Protein AF-A0A7S3RYY6-F1 (afdb_monomer_lite)

Organism: NCBI:txid141414

Radius of gyration: 23.83 Å; chains: 1; bounding box: 65×58×71 Å

pLDDT: mean 81.67, std 19.19, range [40.62, 98.19]

Structure (mmCIF, N/CA/C/O backbone):
data_AF-A0A7S3RYY6-F1
#
_entry.id   AF-A0A7S3RYY6-F1
#
loop_
_atom_site.group_PDB
_atom_site.id
_atom_site.type_symbol
_atom_site.label_atom_id
_atom_site.label_alt_id
_atom_site.label_comp_id
_atom_site.label_asym_id
_atom_site.label_entity_id
_atom_site.label_seq_id
_atom_site.pdbx_PDB_ins_code
_atom_site.Cartn_x
_atom_site.Cartn_y
_atom_site.Cartn_z
_atom_site.occupancy
_atom_site.B_iso_or_equiv
_atom_site.auth_seq_id
_atom_site.auth_comp_id
_atom_site.auth_asym_id
_atom_site.auth_atom_id
_atom_site.pdbx_PDB_model_num
ATOM 1 N N . PRO A 1 1 ? -5.569 -17.334 48.563 1.00 60.31 1 PRO A N 1
ATOM 2 C CA . PRO A 1 1 ? -6.881 -17.047 47.937 1.00 60.31 1 PRO A CA 1
ATOM 3 C C . PRO A 1 1 ? -6.764 -15.867 46.959 1.00 60.31 1 PRO A C 1
ATOM 5 O O . PRO A 1 1 ? -6.874 -14.713 47.356 1.00 60.31 1 PRO A O 1
ATOM 8 N N . GLN A 1 2 ? -6.440 -16.161 45.697 1.00 49.47 2 GLN A N 1
ATOM 9 C CA . GLN A 1 2 ? -6.469 -15.160 44.630 1.00 49.47 2 GLN A CA 1
ATOM 10 C C . GLN A 1 2 ? -7.913 -14.991 44.131 1.00 49.47 2 GLN A C 1
ATOM 12 O O . GLN A 1 2 ? -8.599 -16.002 43.958 1.00 49.47 2 GLN A O 1
ATOM 17 N N . PRO A 1 3 ? -8.392 -13.754 43.912 1.00 62.94 3 PRO A N 1
ATOM 18 C CA . PRO A 1 3 ? -9.720 -13.522 43.365 1.00 62.94 3 PRO A CA 1
ATOM 19 C C . PRO A 1 3 ? -9.745 -13.956 41.896 1.00 62.94 3 PRO A C 1
ATOM 21 O O . PRO A 1 3 ? -9.060 -13.385 41.049 1.00 62.94 3 PRO A O 1
ATOM 24 N N . GLN A 1 4 ? -10.529 -14.993 41.604 1.00 61.28 4 GLN A N 1
ATOM 25 C CA . GLN A 1 4 ? -10.852 -15.394 40.240 1.00 61.28 4 GLN A CA 1
ATOM 26 C C . GLN A 1 4 ? -11.772 -14.327 39.635 1.00 61.28 4 GLN A C 1
ATOM 28 O O . GLN A 1 4 ? -12.957 -14.263 39.953 1.00 61.28 4 GLN A O 1
ATOM 33 N N . GLY A 1 5 ? -11.207 -13.454 38.801 1.00 67.06 5 GLY A N 1
ATOM 34 C CA . GLY A 1 5 ? -11.977 -12.518 37.990 1.00 67.06 5 GLY A CA 1
ATOM 35 C C . GLY A 1 5 ? -12.749 -13.283 36.920 1.00 67.06 5 GLY A C 1
ATOM 36 O O . GLY A 1 5 ? -12.156 -13.842 36.000 1.00 67.06 5 GLY A O 1
ATOM 37 N N . THR A 1 6 ? -14.071 -13.324 37.047 1.00 61.25 6 THR A N 1
ATOM 38 C CA . THR A 1 6 ? -14.982 -13.857 36.036 1.00 61.25 6 THR A CA 1
ATOM 39 C C . THR A 1 6 ? -14.969 -12.933 34.817 1.00 61.25 6 THR A C 1
ATOM 41 O O . THR A 1 6 ? -15.594 -11.874 34.801 1.00 61.25 6 THR A O 1
ATOM 44 N N . ALA A 1 7 ? -14.206 -13.313 33.790 1.00 51.97 7 ALA A N 1
ATOM 45 C CA . ALA A 1 7 ? -14.204 -12.625 32.506 1.00 51.97 7 ALA A CA 1
ATOM 46 C C . ALA A 1 7 ? -15.617 -12.662 31.900 1.00 51.97 7 ALA A C 1
ATOM 48 O O . ALA A 1 7 ? -16.202 -13.729 31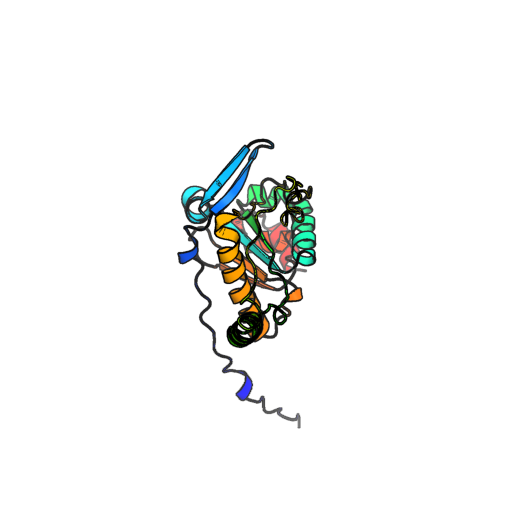.717 1.00 51.97 7 ALA A O 1
ATOM 49 N N . ASN A 1 8 ? -16.169 -11.481 31.629 1.00 61.16 8 ASN A N 1
ATOM 50 C CA . ASN A 1 8 ? -17.503 -11.285 31.080 1.00 61.16 8 ASN A CA 1
ATOM 51 C C . ASN A 1 8 ? -17.568 -11.838 29.634 1.00 61.16 8 ASN A C 1
ATOM 53 O O . ASN A 1 8 ? -16.897 -11.291 28.755 1.00 61.16 8 ASN A O 1
ATOM 57 N N . PRO A 1 9 ? -18.355 -12.894 29.347 1.00 56.38 9 PRO A N 1
ATOM 58 C CA . PRO A 1 9 ? -18.405 -13.521 28.021 1.00 56.38 9 PRO A CA 1
ATOM 59 C C . PRO A 1 9 ? -19.101 -12.657 26.952 1.00 56.38 9 PRO A C 1
ATOM 61 O O . PRO A 1 9 ? -19.077 -13.002 25.772 1.00 56.38 9 PRO A O 1
ATOM 64 N N . ALA A 1 10 ? -19.688 -11.516 27.329 1.00 48.31 10 ALA A N 1
ATOM 65 C CA . ALA A 1 10 ? -20.452 -10.650 26.429 1.00 48.31 10 ALA A CA 1
ATOM 66 C C . ALA A 1 10 ? -19.608 -9.849 25.411 1.00 48.31 10 ALA A C 1
ATOM 68 O O . ALA A 1 10 ? -20.178 -9.199 24.540 1.00 48.31 10 ALA A O 1
ATOM 69 N N . VAL A 1 11 ? -18.271 -9.898 25.474 1.00 51.28 11 VAL A N 1
ATOM 70 C CA . VAL A 1 11 ? -17.387 -9.155 24.544 1.00 51.28 11 VAL A CA 1
ATOM 71 C C . VAL A 1 11 ? -16.888 -10.024 23.372 1.00 51.28 11 VAL A C 1
ATOM 73 O O . VAL A 1 11 ? -16.301 -9.515 22.425 1.00 51.28 11 VAL A O 1
ATOM 76 N N . VAL A 1 12 ? -17.145 -11.338 23.372 1.00 49.72 12 VAL A N 1
ATOM 77 C CA . VAL A 1 12 ? -16.504 -12.272 22.415 1.00 49.72 12 VAL A CA 1
ATOM 78 C C . VAL A 1 12 ? -17.331 -12.517 21.139 1.00 49.72 12 VAL A C 1
ATOM 80 O O . VAL A 1 12 ? -16.851 -13.142 20.200 1.00 49.72 12 VAL A O 1
ATOM 83 N N . ALA A 1 13 ? -18.549 -11.979 21.044 1.00 47.19 13 ALA A N 1
ATOM 84 C CA . ALA A 1 13 ? -19.417 -12.132 19.869 1.00 47.19 13 ALA A CA 1
ATOM 85 C C . ALA A 1 13 ? -19.545 -10.842 19.036 1.00 47.19 13 ALA A C 1
ATOM 87 O O . ALA A 1 13 ? -20.581 -10.604 18.416 1.00 47.19 13 ALA A O 1
ATOM 88 N N . ALA A 1 14 ? -18.508 -9.996 19.012 1.00 51.91 14 ALA A N 1
ATOM 89 C CA . ALA A 1 14 ? -18.418 -8.939 18.011 1.00 51.91 14 ALA A CA 1
ATOM 90 C C . ALA A 1 14 ? -18.350 -9.609 16.632 1.00 51.91 14 ALA A C 1
ATOM 92 O O . ALA A 1 14 ? -17.350 -10.233 16.273 1.00 51.91 14 ALA A O 1
ATOM 93 N N . SER A 1 15 ? -19.479 -9.556 15.923 1.00 49.41 15 SER A N 1
ATOM 94 C CA . SER A 1 15 ? -19.686 -10.108 14.589 1.00 49.41 15 SER A CA 1
ATOM 95 C C . SER A 1 15 ? -18.448 -9.904 13.731 1.00 49.41 15 SER A C 1
ATOM 97 O O . SER A 1 15 ? -18.042 -8.775 13.461 1.00 49.41 15 SER A O 1
ATOM 99 N N . ARG A 1 16 ? -17.848 -11.017 13.307 1.00 52.94 16 ARG A N 1
ATOM 100 C CA . ARG A 1 16 ? -16.761 -11.065 12.334 1.00 52.94 16 ARG A CA 1
ATOM 101 C C . ARG A 1 16 ? -17.344 -10.614 10.996 1.00 52.94 16 ARG A C 1
ATOM 103 O O . ARG A 1 16 ? -17.724 -11.448 10.181 1.00 52.94 16 ARG A O 1
ATOM 110 N N . ALA A 1 17 ? -17.527 -9.303 10.836 1.00 57.09 17 ALA A N 1
ATOM 111 C CA . ALA A 1 17 ? -18.015 -8.708 9.607 1.00 57.09 17 ALA A CA 1
ATOM 112 C C . ALA A 1 17 ? -17.123 -9.235 8.484 1.00 57.09 17 ALA A C 1
ATOM 114 O O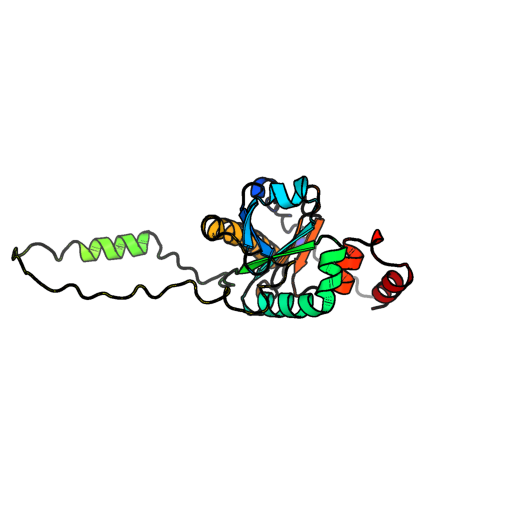 . ALA A 1 17 ? -15.900 -9.079 8.523 1.00 57.09 17 ALA A O 1
ATOM 115 N N . VAL A 1 18 ? -17.728 -9.970 7.553 1.00 72.19 18 VAL A N 1
ATOM 116 C CA . VAL A 1 18 ? -17.021 -10.481 6.386 1.00 72.19 18 VAL A CA 1
ATOM 117 C C . VAL A 1 18 ? -16.679 -9.254 5.557 1.00 72.19 18 VAL A C 1
ATOM 119 O O . VAL A 1 18 ? -17.546 -8.673 4.910 1.00 72.19 18 VAL A O 1
ATOM 122 N N . LEU A 1 19 ? -15.433 -8.804 5.675 1.00 73.62 19 LEU A N 1
ATOM 123 C CA . LEU A 1 19 ? -14.923 -7.698 4.882 1.00 73.62 19 LEU A CA 1
ATOM 124 C C . LEU A 1 19 ? -15.025 -8.077 3.402 1.00 73.62 19 LEU A C 1
ATOM 126 O O . LEU A 1 19 ? -14.726 -9.229 3.066 1.00 73.62 19 LEU A O 1
ATOM 130 N N . PRO A 1 20 ? -15.461 -7.151 2.530 1.00 75.56 20 PRO A N 1
ATOM 131 C CA . PRO A 1 20 ? -15.506 -7.419 1.105 1.00 75.56 20 PRO A CA 1
ATOM 132 C C . PRO A 1 20 ? -14.110 -7.818 0.638 1.00 75.56 20 PRO A C 1
ATOM 134 O O . PRO A 1 20 ? -13.109 -7.205 1.020 1.00 75.56 20 PRO A O 1
ATOM 137 N N . ASP A 1 21 ? -14.042 -8.873 -0.165 1.00 81.38 21 ASP A N 1
ATOM 138 C CA . ASP A 1 21 ? -12.771 -9.264 -0.744 1.00 81.38 21 ASP A CA 1
ATOM 139 C C . ASP A 1 21 ? -12.333 -8.216 -1.779 1.00 81.38 21 ASP A C 1
ATOM 141 O O . ASP A 1 21 ? -13.144 -7.546 -2.432 1.00 81.38 21 ASP A O 1
ATOM 145 N N . TRP A 1 22 ? -11.023 -8.064 -1.929 1.00 91.19 22 TRP A N 1
ATOM 146 C CA . TRP A 1 22 ? -10.431 -7.189 -2.938 1.00 91.19 22 TRP A CA 1
ATOM 147 C C . TRP A 1 22 ? -10.318 -7.873 -4.304 1.00 91.19 22 TRP A C 1
ATOM 149 O O . TRP A 1 22 ? -9.929 -7.233 -5.277 1.00 91.19 22 TRP A O 1
ATOM 159 N N . VAL A 1 23 ? -10.729 -9.139 -4.405 1.00 85.88 23 VAL A N 1
ATOM 160 C CA . VAL A 1 23 ? -10.779 -9.902 -5.660 1.00 85.88 23 VAL A CA 1
ATOM 161 C C . VAL A 1 23 ? -11.624 -9.191 -6.728 1.00 85.88 23 VAL A C 1
ATOM 163 O O . VAL A 1 23 ? -11.189 -9.073 -7.873 1.00 85.88 23 VAL A O 1
ATOM 166 N N . ASP A 1 24 ? -12.769 -8.614 -6.350 1.00 90.31 24 ASP A N 1
ATOM 167 C CA . ASP A 1 24 ? -13.650 -7.883 -7.279 1.00 90.31 24 ASP A CA 1
ATOM 168 C C . ASP A 1 24 ? -13.143 -6.469 -7.619 1.00 90.31 24 ASP A C 1
ATOM 170 O O . ASP A 1 24 ? -13.744 -5.763 -8.423 1.00 90.31 24 ASP A O 1
ATOM 174 N N . ALA A 1 25 ? -12.048 -6.017 -7.000 1.00 91.56 25 ALA A N 1
ATOM 175 C CA . ALA A 1 25 ? -11.414 -4.735 -7.308 1.00 91.56 25 ALA A CA 1
ATOM 176 C C . ALA A 1 25 ? -10.444 -4.826 -8.502 1.00 91.56 25 ALA A C 1
ATOM 178 O O . ALA A 1 25 ? -9.743 -3.860 -8.798 1.00 91.56 25 ALA A O 1
ATOM 179 N N . GLY A 1 26 ? -10.378 -5.975 -9.186 1.00 90.94 26 GLY A N 1
ATOM 180 C CA . GLY A 1 26 ? -9.428 -6.225 -10.273 1.00 90.94 26 GLY A CA 1
ATOM 181 C C . GLY A 1 26 ? -9.489 -5.212 -11.421 1.00 90.94 26 GLY A C 1
ATOM 182 O O . GLY A 1 26 ? -8.447 -4.907 -12.004 1.00 90.94 26 GLY A O 1
ATOM 183 N N . ASP A 1 27 ? -10.672 -4.660 -11.700 1.00 96.50 27 ASP A N 1
ATOM 184 C CA . ASP A 1 27 ? -10.890 -3.685 -12.776 1.00 96.50 27 ASP A CA 1
ATOM 185 C C . ASP A 1 27 ? -10.536 -2.243 -12.377 1.00 96.50 27 ASP A C 1
ATOM 187 O O . ASP A 1 27 ? -10.487 -1.363 -13.238 1.00 96.50 27 ASP A O 1
ATOM 191 N N . LEU A 1 28 ? -10.250 -1.984 -11.094 1.00 96.81 28 LEU A N 1
ATOM 192 C CA . LEU A 1 28 ? -9.821 -0.662 -10.646 1.00 96.81 28 LEU A CA 1
ATOM 193 C C . LEU A 1 28 ? -8.455 -0.321 -11.226 1.00 96.81 28 LEU A C 1
ATOM 195 O O . LEU A 1 28 ? -7.526 -1.132 -11.196 1.00 96.81 28 LEU A O 1
ATOM 199 N N . ARG A 1 29 ? -8.312 0.903 -11.728 1.00 97.75 29 ARG A N 1
ATOM 200 C CA . ARG A 1 29 ? -7.079 1.351 -12.368 1.00 97.75 29 ARG A CA 1
ATOM 201 C C . ARG A 1 29 ? -6.269 2.247 -11.455 1.00 97.75 29 ARG A C 1
ATOM 203 O O . ARG A 1 29 ? -6.783 3.039 -10.661 1.00 97.75 29 ARG A O 1
ATOM 210 N N . VAL A 1 30 ? -4.964 2.139 -11.639 1.00 97.50 30 VAL A N 1
ATOM 211 C CA . VAL A 1 30 ? -3.966 3.033 -11.071 1.00 97.50 30 VAL A CA 1
ATOM 212 C C . VAL A 1 30 ? -3.056 3.531 -12.185 1.00 97.50 30 VAL A C 1
ATOM 214 O O . VAL A 1 30 ? -2.894 2.902 -13.229 1.00 97.50 30 VAL A O 1
ATOM 217 N N . GLN A 1 31 ? -2.460 4.687 -11.968 1.00 97.19 31 GLN A N 1
ATOM 218 C CA . GLN A 1 31 ? -1.433 5.272 -12.796 1.00 97.19 31 GLN A CA 1
ATOM 219 C C . GLN A 1 31 ? -0.068 4.842 -12.266 1.00 97.19 31 GLN A C 1
ATOM 221 O O . GLN A 1 31 ? 0.340 5.221 -11.167 1.00 97.19 31 GLN A O 1
ATOM 226 N N . VAL A 1 32 ? 0.641 4.045 -13.062 1.00 96.38 32 VAL A N 1
ATOM 227 C CA . VAL A 1 32 ? 2.000 3.602 -12.753 1.00 96.38 32 VAL A CA 1
ATOM 228 C C . VAL A 1 32 ? 2.989 4.434 -13.546 1.00 96.38 32 VAL A C 1
ATOM 230 O O . VAL A 1 32 ? 2.839 4.639 -14.753 1.00 96.38 32 VAL A O 1
ATOM 233 N N . ARG A 1 33 ? 4.024 4.910 -12.862 1.00 94.50 33 ARG A N 1
ATOM 234 C CA . ARG A 1 33 ? 5.104 5.674 -13.472 1.00 94.50 33 ARG A CA 1
ATOM 235 C C . ARG A 1 33 ? 6.186 4.720 -13.977 1.00 94.50 33 ARG A C 1
ATOM 237 O O . ARG A 1 33 ? 6.870 4.088 -13.181 1.00 94.50 33 ARG A O 1
ATOM 244 N N . LEU A 1 34 ? 6.340 4.627 -15.297 1.00 93.19 34 LEU A N 1
ATOM 245 C CA . LEU A 1 34 ? 7.368 3.791 -15.936 1.00 93.19 34 LEU A CA 1
ATOM 246 C C . LEU A 1 34 ? 8.691 4.549 -16.091 1.00 93.19 34 LEU A C 1
ATOM 248 O O . LEU A 1 34 ? 9.770 3.968 -15.997 1.00 93.19 34 LEU A O 1
ATOM 252 N N . SER A 1 35 ? 8.605 5.864 -16.296 1.00 92.56 35 SER A N 1
ATOM 253 C CA . SER A 1 35 ? 9.743 6.780 -16.351 1.00 92.56 35 SER A CA 1
ATOM 254 C C . SER A 1 35 ? 9.342 8.152 -15.805 1.00 92.56 35 SER A C 1
ATOM 256 O O . SER A 1 35 ? 8.181 8.390 -15.486 1.00 92.56 35 SER A O 1
ATOM 258 N N . GLU A 1 36 ? 10.275 9.100 -15.715 1.00 88.06 36 GLU A N 1
ATOM 259 C CA . GLU A 1 36 ? 9.956 10.461 -15.254 1.00 88.06 36 GLU A CA 1
ATOM 260 C C . GLU A 1 36 ? 8.871 11.155 -16.092 1.00 88.06 36 GLU A C 1
ATOM 262 O O . GLU A 1 36 ? 8.149 12.005 -15.570 1.00 88.06 36 GLU A O 1
ATOM 267 N N . ARG A 1 37 ? 8.758 10.790 -17.376 1.00 92.19 37 ARG A N 1
ATOM 268 C CA . ARG A 1 37 ? 7.851 11.414 -18.350 1.00 92.19 37 ARG A CA 1
ATOM 269 C C . ARG A 1 37 ? 6.667 10.534 -18.730 1.00 92.19 37 ARG A C 1
ATOM 271 O O . ARG A 1 37 ? 5.724 11.032 -19.335 1.00 92.19 37 ARG A O 1
ATOM 278 N N . GLU A 1 38 ? 6.725 9.247 -18.410 1.00 95.00 38 GLU A N 1
ATOM 279 C CA . GLU A 1 38 ? 5.741 8.268 -18.851 1.00 95.00 38 GLU A CA 1
ATOM 280 C C . GLU A 1 38 ? 4.962 7.716 -17.664 1.00 95.00 38 GLU A C 1
ATOM 282 O O . GLU A 1 38 ? 5.504 7.051 -16.775 1.00 95.00 38 GLU A O 1
ATOM 287 N N . VAL A 1 39 ? 3.661 7.986 -17.692 1.00 95.56 39 VAL A N 1
ATOM 288 C CA . VAL A 1 39 ? 2.678 7.440 -16.766 1.00 95.56 39 VAL A CA 1
ATOM 289 C C . VAL A 1 39 ? 1.697 6.615 -17.583 1.00 95.56 39 VAL A C 1
ATOM 291 O O . VAL A 1 39 ? 1.183 7.085 -18.598 1.00 95.56 39 VAL A O 1
ATOM 294 N N . LYS A 1 40 ? 1.449 5.381 -17.150 1.00 97.19 40 LYS A N 1
ATOM 295 C CA . LYS A 1 40 ? 0.561 4.444 -17.832 1.00 97.19 40 LYS A CA 1
ATOM 296 C C . LYS A 1 40 ? -0.571 4.028 -16.890 1.00 97.19 40 LYS A C 1
ATOM 298 O O . LYS A 1 40 ? -0.279 3.593 -15.775 1.00 97.19 40 LYS A O 1
ATOM 303 N N . PRO A 1 41 ? -1.845 4.130 -17.307 1.00 97.81 41 PRO A N 1
ATOM 304 C CA . PRO A 1 41 ? -2.936 3.519 -16.565 1.00 97.81 41 PRO A CA 1
ATOM 305 C C . PRO A 1 41 ? -2.843 1.994 -16.696 1.00 97.81 41 PRO A C 1
ATOM 307 O O . PRO A 1 41 ? -2.681 1.467 -17.798 1.00 97.81 41 PRO A O 1
ATOM 310 N N . VAL A 1 42 ? -2.927 1.294 -15.571 1.00 98.19 42 VAL A N 1
ATOM 311 C CA . VAL A 1 42 ? -2.868 -0.168 -15.484 1.00 98.19 42 VAL A CA 1
ATOM 312 C C . VAL A 1 42 ? -3.955 -0.631 -14.522 1.00 98.19 42 VAL A C 1
ATOM 314 O O . VAL A 1 42 ? -4.216 0.027 -13.512 1.00 98.19 42 VAL A O 1
ATOM 317 N N . THR A 1 43 ? -4.614 -1.743 -14.836 1.00 98.12 43 THR A N 1
ATOM 318 C CA . THR A 1 43 ? -5.599 -2.341 -13.923 1.00 98.12 43 THR A CA 1
ATOM 319 C C . THR A 1 43 ? -4.906 -3.037 -12.752 1.00 98.12 43 THR A C 1
ATOM 321 O O . THR A 1 43 ? -3.789 -3.551 -12.874 1.00 98.12 43 THR A O 1
ATOM 324 N N . LEU A 1 44 ? -5.573 -3.101 -11.601 1.00 97.19 44 LEU A N 1
ATOM 325 C CA . LEU A 1 44 ? -5.065 -3.802 -10.425 1.00 97.19 44 LEU A CA 1
ATOM 326 C C . LEU A 1 44 ? -4.792 -5.281 -10.737 1.00 97.19 44 LEU A C 1
ATOM 328 O O . LEU A 1 44 ? -3.763 -5.829 -10.337 1.00 97.19 44 LEU A O 1
ATOM 332 N N . LYS A 1 45 ? -5.669 -5.905 -11.530 1.00 96.88 45 LYS A N 1
ATOM 333 C CA . LYS A 1 45 ? -5.507 -7.282 -12.005 1.00 96.88 45 LYS A CA 1
ATOM 334 C C . LYS A 1 45 ? -4.234 -7.476 -12.829 1.00 96.88 45 LYS A C 1
ATOM 336 O O . LYS A 1 45 ? -3.514 -8.447 -12.606 1.00 96.88 45 LYS A O 1
ATOM 341 N N . GLU A 1 46 ? -3.928 -6.571 -13.758 1.00 97.50 46 GLU A N 1
ATOM 342 C CA . GLU A 1 46 ? -2.695 -6.636 -14.555 1.00 97.50 46 GLU A CA 1
ATOM 343 C C . GLU A 1 46 ? -1.438 -6.485 -13.689 1.00 97.50 46 GLU A C 1
ATOM 345 O O . GLU A 1 46 ? -0.452 -7.184 -13.924 1.00 97.50 46 GLU A O 1
ATOM 350 N N . LEU A 1 47 ? -1.465 -5.631 -12.661 1.00 97.19 47 LEU A N 1
ATOM 351 C CA . LEU A 1 47 ? -0.331 -5.472 -11.742 1.00 97.19 47 LEU A CA 1
ATOM 352 C C . LEU A 1 47 ? -0.077 -6.727 -10.909 1.00 97.19 47 LEU A C 1
ATOM 354 O O . LEU A 1 47 ? 1.062 -7.187 -10.791 1.00 97.19 47 LEU A O 1
ATOM 358 N N . ILE A 1 48 ? -1.143 -7.301 -10.361 1.00 96.50 48 ILE A N 1
ATOM 359 C CA . ILE A 1 48 ? -1.059 -8.464 -9.482 1.00 96.50 48 ILE A CA 1
ATOM 360 C C . ILE A 1 48 ? -0.748 -9.730 -10.283 1.00 96.50 48 ILE A C 1
ATOM 362 O O . ILE A 1 48 ? 0.218 -10.429 -9.985 1.00 96.50 48 ILE A O 1
ATOM 366 N N . MET A 1 49 ? -1.533 -10.028 -11.319 1.00 95.00 49 MET A N 1
ATOM 367 C CA . MET A 1 49 ? -1.412 -11.283 -12.067 1.00 95.00 49 MET A CA 1
ATOM 368 C C . MET A 1 49 ? -0.362 -11.204 -13.176 1.00 95.00 49 MET A C 1
ATOM 370 O O . MET A 1 49 ? 0.389 -12.157 -13.380 1.00 95.00 49 MET A O 1
ATOM 374 N N . GLY A 1 50 ? -0.302 -10.079 -13.893 1.00 96.25 50 GLY A N 1
ATOM 375 C CA . GLY A 1 50 ? 0.610 -9.884 -15.020 1.00 96.25 50 GLY A CA 1
ATOM 376 C C . GLY A 1 50 ? 2.022 -9.535 -14.561 1.00 96.25 50 GLY A C 1
ATOM 377 O O . GLY A 1 50 ? 2.969 -10.269 -14.840 1.00 96.25 50 GLY A O 1
ATOM 378 N N . ALA A 1 51 ? 2.168 -8.446 -13.805 1.00 96.69 51 ALA A N 1
ATOM 379 C CA . ALA A 1 51 ? 3.468 -7.986 -13.313 1.00 96.69 51 ALA A CA 1
ATOM 380 C C . ALA A 1 51 ? 3.941 -8.715 -12.038 1.00 96.69 51 ALA A C 1
ATOM 382 O O . ALA A 1 51 ? 5.069 -8.505 -11.592 1.00 96.69 51 ALA A O 1
ATOM 383 N N . ARG A 1 52 ? 3.109 -9.600 -11.464 1.00 96.81 52 ARG A N 1
ATOM 384 C CA . ARG A 1 52 ? 3.395 -10.368 -10.236 1.00 96.81 52 ARG A CA 1
ATOM 385 C C . ARG A 1 52 ? 3.814 -9.476 -9.068 1.00 96.81 52 ARG A C 1
ATOM 387 O O . ARG A 1 52 ? 4.643 -9.886 -8.249 1.00 96.81 52 ARG A O 1
ATOM 394 N N . GLN A 1 53 ? 3.259 -8.270 -9.000 1.00 97.19 53 GLN A N 1
ATOM 395 C CA . GLN A 1 53 ? 3.547 -7.331 -7.927 1.00 97.19 53 GLN A CA 1
ATOM 396 C C . GLN A 1 53 ? 2.680 -7.614 -6.707 1.00 97.19 53 GLN A C 1
ATOM 398 O O . GLN A 1 53 ? 1.540 -8.062 -6.814 1.00 97.19 53 GLN A O 1
ATOM 403 N N . THR A 1 54 ? 3.245 -7.356 -5.534 1.00 97.56 54 THR A N 1
ATOM 404 C CA . THR A 1 54 ? 2.487 -7.309 -4.287 1.00 97.56 54 THR A CA 1
ATOM 405 C C . THR A 1 54 ? 2.043 -5.866 -4.077 1.00 97.56 54 THR A C 1
ATOM 407 O O . THR A 1 54 ? 2.882 -4.966 -4.032 1.00 97.56 54 THR A O 1
ATOM 410 N N . VAL A 1 55 ? 0.739 -5.632 -3.965 1.00 98.00 55 VAL A N 1
ATOM 411 C CA . VAL A 1 55 ? 0.186 -4.275 -3.866 1.00 98.00 55 VAL A CA 1
ATOM 412 C C . VAL A 1 55 ? -0.163 -3.973 -2.413 1.00 98.00 55 VAL A C 1
ATOM 414 O O . VAL A 1 55 ? -0.864 -4.743 -1.763 1.00 98.00 55 VAL A O 1
ATOM 417 N N . VAL A 1 56 ? 0.327 -2.851 -1.894 1.00 98.19 56 VAL A N 1
ATOM 418 C CA . VAL A 1 56 ? 0.047 -2.375 -0.536 1.00 98.19 56 VAL A CA 1
ATOM 419 C C . VAL A 1 56 ? -0.787 -1.107 -0.628 1.00 98.19 56 VAL A C 1
ATOM 421 O O . VAL A 1 56 ? -0.320 -0.068 -1.097 1.00 98.19 56 VAL A O 1
ATOM 424 N N . LEU A 1 57 ? -2.026 -1.196 -0.166 1.00 97.94 57 LEU A N 1
ATOM 425 C CA . LEU A 1 57 ? -2.965 -0.085 -0.136 1.00 97.94 57 LEU A CA 1
ATOM 426 C C . LEU A 1 57 ? -2.815 0.663 1.183 1.00 97.94 57 LEU A C 1
ATOM 428 O O . LEU A 1 57 ? -2.842 0.051 2.253 1.00 97.94 57 LEU A O 1
ATOM 432 N N . LEU A 1 58 ? -2.671 1.982 1.101 1.00 98.00 58 LEU A N 1
ATOM 433 C CA . LEU A 1 58 ? -2.584 2.865 2.260 1.00 98.00 58 LEU A CA 1
ATOM 434 C C . LEU A 1 58 ? -3.822 3.746 2.279 1.00 98.00 58 LEU A C 1
ATOM 436 O O . LEU A 1 58 ? -3.965 4.603 1.418 1.00 98.00 58 LEU A O 1
ATOM 440 N N . GLY A 1 59 ? -4.712 3.536 3.241 1.00 96.81 59 GLY A N 1
ATOM 441 C CA . GLY A 1 59 ? -5.946 4.304 3.389 1.00 96.81 59 GLY A CA 1
ATOM 442 C C . GLY A 1 59 ? -5.897 5.158 4.636 1.00 96.81 59 GLY A C 1
ATOM 443 O O . GLY A 1 59 ? -5.658 4.644 5.721 1.00 96.81 59 GLY A O 1
ATOM 444 N N . GLY A 1 60 ? -6.127 6.456 4.516 1.00 95.88 60 GLY A N 1
ATOM 445 C CA . GLY A 1 60 ? -6.211 7.323 5.687 1.00 95.88 60 GLY A CA 1
ATOM 446 C C . GLY A 1 60 ? -6.113 8.796 5.337 1.00 95.88 60 GLY A C 1
ATOM 447 O O . GLY A 1 60 ? -6.129 9.178 4.165 1.00 95.88 60 GLY A O 1
ATOM 448 N N . ASN A 1 61 ? -5.989 9.623 6.373 1.00 94.75 61 ASN A N 1
ATOM 449 C CA . ASN A 1 61 ? -5.836 11.062 6.204 1.00 94.75 61 ASN A CA 1
ATOM 450 C C . ASN A 1 61 ? -4.491 11.420 5.535 1.00 94.75 61 ASN A C 1
ATOM 452 O O . ASN A 1 61 ? -3.542 10.633 5.479 1.00 94.75 61 ASN A O 1
ATOM 456 N N . GLN A 1 62 ? -4.385 12.661 5.056 1.00 93.00 62 GLN A N 1
ATOM 457 C CA . GLN A 1 62 ? -3.191 13.136 4.354 1.00 93.00 62 GLN A CA 1
ATOM 458 C C . GLN A 1 62 ? -1.914 13.065 5.214 1.00 93.00 62 GLN A C 1
ATOM 460 O O . GLN A 1 62 ? -0.826 12.845 4.677 1.00 93.00 62 GLN A O 1
ATOM 465 N N . LYS A 1 63 ? -2.027 13.234 6.540 1.00 93.88 63 LYS A N 1
ATOM 466 C CA . LYS A 1 63 ? -0.887 13.160 7.466 1.00 93.88 63 LYS A CA 1
ATOM 467 C C . LYS A 1 63 ? -0.300 11.746 7.487 1.00 93.88 63 LYS A C 1
ATOM 469 O O . LYS A 1 63 ? 0.894 11.595 7.240 1.00 93.88 63 LYS A O 1
ATOM 474 N N . PHE A 1 64 ? -1.142 10.734 7.686 1.00 95.75 64 PHE A N 1
ATOM 475 C CA . PHE A 1 64 ? -0.761 9.323 7.673 1.00 95.75 64 PHE A CA 1
ATOM 476 C C . PHE A 1 64 ? -0.110 8.915 6.347 1.00 95.75 64 PHE A C 1
ATOM 478 O O . PHE A 1 64 ? 0.969 8.317 6.342 1.00 95.75 64 PHE A O 1
ATOM 485 N N . LEU A 1 65 ? -0.728 9.276 5.216 1.00 95.81 65 LEU A N 1
ATOM 486 C CA . LEU A 1 65 ? -0.188 8.947 3.894 1.00 95.81 65 LEU A CA 1
ATOM 487 C C . LEU A 1 65 ? 1.185 9.581 3.679 1.00 95.81 65 LEU A C 1
ATOM 489 O O . LEU A 1 65 ? 2.114 8.920 3.218 1.00 95.81 65 LEU A O 1
ATOM 493 N N . ARG A 1 66 ? 1.338 10.856 4.049 1.00 94.81 66 ARG A N 1
ATOM 494 C CA . ARG A 1 66 ? 2.611 11.568 3.934 1.00 94.81 66 ARG A CA 1
ATOM 495 C C . ARG A 1 66 ? 3.697 10.924 4.794 1.00 94.81 66 ARG A C 1
ATOM 497 O O . ARG A 1 66 ? 4.788 10.687 4.286 1.00 94.81 66 ARG A O 1
ATOM 504 N N . GLU A 1 67 ? 3.417 10.647 6.065 1.00 95.81 67 GLU A N 1
ATOM 505 C CA . GLU A 1 67 ? 4.377 10.017 6.981 1.00 95.81 67 GLU A CA 1
ATOM 506 C C . GLU A 1 67 ? 4.789 8.625 6.487 1.00 95.81 67 GLU A C 1
ATOM 508 O O . GLU A 1 67 ? 5.982 8.325 6.415 1.00 95.81 67 GLU A O 1
ATOM 513 N N . SER A 1 68 ? 3.822 7.819 6.045 1.00 97.06 68 SER A N 1
ATOM 514 C CA . SER A 1 68 ? 4.064 6.482 5.496 1.00 97.06 68 SER A CA 1
ATOM 515 C C . SER A 1 68 ? 4.935 6.524 4.236 1.00 97.06 68 SER A C 1
ATOM 517 O O . SER A 1 68 ? 5.906 5.775 4.138 1.00 97.06 68 SER A O 1
ATOM 519 N N . LEU A 1 69 ? 4.653 7.427 3.291 1.00 96.69 69 LEU A N 1
ATOM 520 C CA . LEU A 1 69 ? 5.435 7.561 2.055 1.00 96.69 69 LEU A CA 1
ATOM 521 C C . LEU A 1 69 ? 6.840 8.133 2.300 1.00 96.69 69 LEU A C 1
ATOM 523 O O . LEU A 1 69 ? 7.799 7.705 1.659 1.00 96.69 69 LEU A O 1
ATOM 527 N N . ILE A 1 70 ? 6.992 9.070 3.244 1.00 95.38 70 ILE A N 1
ATOM 528 C CA . ILE A 1 70 ? 8.314 9.565 3.657 1.00 95.38 70 ILE A CA 1
ATOM 529 C C . ILE A 1 70 ? 9.130 8.426 4.266 1.00 95.38 70 ILE A C 1
ATOM 531 O O . ILE A 1 70 ? 10.287 8.249 3.891 1.00 95.38 70 ILE A O 1
ATOM 535 N N . ALA A 1 71 ? 8.532 7.632 5.156 1.00 96.19 71 ALA A N 1
ATOM 536 C CA . ALA A 1 71 ? 9.194 6.473 5.738 1.00 96.19 71 ALA A CA 1
ATOM 537 C C . ALA A 1 71 ? 9.604 5.460 4.652 1.00 96.19 71 ALA A C 1
ATOM 539 O O . ALA A 1 71 ? 10.726 4.961 4.676 1.00 96.19 71 ALA A O 1
ATOM 540 N N . ALA A 1 72 ? 8.743 5.215 3.656 1.00 96.81 72 ALA A N 1
ATOM 541 C CA . ALA A 1 72 ? 9.012 4.261 2.575 1.00 96.81 72 ALA A CA 1
ATOM 542 C C . ALA A 1 72 ? 10.223 4.672 1.732 1.00 96.81 72 ALA A C 1
ATOM 544 O O . ALA A 1 72 ? 10.964 3.825 1.233 1.00 96.81 72 ALA A O 1
ATOM 545 N N . ARG A 1 73 ? 10.466 5.982 1.615 1.00 95.62 73 ARG A N 1
ATOM 546 C CA . ARG A 1 73 ? 11.595 6.533 0.866 1.00 95.62 73 ARG A CA 1
ATOM 547 C C . ARG A 1 73 ? 12.951 6.098 1.398 1.00 95.62 73 ARG A C 1
ATOM 549 O O . ARG A 1 73 ? 13.861 5.923 0.591 1.00 95.62 73 ARG A O 1
ATOM 556 N N . PHE A 1 74 ? 13.082 5.896 2.707 1.00 95.88 74 PHE A N 1
ATOM 557 C CA . PHE A 1 74 ? 14.329 5.412 3.303 1.00 95.88 74 PHE A CA 1
ATOM 558 C C . PHE A 1 74 ? 14.642 3.957 2.926 1.00 95.88 74 PHE A C 1
ATOM 560 O O . PHE A 1 74 ? 15.809 3.583 2.890 1.00 95.88 74 PHE A O 1
ATOM 567 N N . ASP A 1 75 ? 13.621 3.175 2.569 1.00 96.19 75 ASP A N 1
ATOM 568 C CA . ASP A 1 75 ? 13.724 1.767 2.172 1.00 96.19 75 ASP A CA 1
ATOM 569 C C . ASP A 1 75 ? 13.403 1.557 0.673 1.00 96.19 75 ASP A C 1
ATOM 571 O O . ASP A 1 75 ? 13.060 0.454 0.247 1.00 96.19 75 ASP A O 1
ATOM 575 N N . GLY A 1 76 ? 13.511 2.600 -0.162 1.00 95.38 76 GLY A N 1
ATOM 576 C CA . GLY A 1 76 ? 13.059 2.574 -1.563 1.00 95.38 76 GLY A CA 1
ATOM 577 C C . GLY A 1 76 ? 13.682 1.473 -2.436 1.00 95.38 76 GLY A C 1
ATOM 578 O O . GLY A 1 76 ? 13.039 0.969 -3.359 1.00 95.38 76 GLY A O 1
ATOM 579 N N . ASP A 1 77 ? 14.914 1.058 -2.137 1.00 96.19 77 ASP A N 1
ATOM 580 C CA . ASP A 1 77 ? 15.572 -0.067 -2.816 1.00 96.19 77 ASP A CA 1
ATOM 581 C C . ASP A 1 77 ? 14.930 -1.415 -2.479 1.00 96.19 77 ASP A C 1
ATOM 583 O O . ASP A 1 77 ? 14.824 -2.281 -3.350 1.00 96.19 77 ASP A O 1
ATOM 587 N N . LEU A 1 78 ? 14.436 -1.577 -1.248 1.00 95.69 78 LEU A N 1
ATOM 588 C CA . LEU A 1 78 ? 13.760 -2.795 -0.810 1.00 95.69 78 LEU A CA 1
ATOM 589 C C . LEU A 1 78 ? 12.416 -2.962 -1.513 1.00 95.69 78 LEU A C 1
ATOM 591 O O . LEU A 1 78 ? 12.098 -4.065 -1.948 1.00 95.69 78 LEU A O 1
ATOM 595 N N . PHE A 1 79 ? 11.648 -1.887 -1.704 1.00 96.69 79 PHE A N 1
ATOM 596 C CA . PHE A 1 79 ? 10.395 -1.949 -2.470 1.00 96.69 79 PHE A CA 1
ATOM 597 C C . PHE A 1 79 ? 10.626 -2.440 -3.901 1.00 96.69 79 PHE A C 1
ATOM 599 O O . PHE A 1 79 ? 9.919 -3.326 -4.384 1.00 96.69 79 PHE A O 1
ATOM 606 N N . ARG A 1 80 ? 11.676 -1.926 -4.554 1.00 95.06 80 ARG A N 1
ATOM 607 C CA . ARG A 1 80 ? 12.056 -2.341 -5.910 1.00 95.06 80 ARG A CA 1
ATOM 608 C C . ARG A 1 80 ? 12.521 -3.796 -5.966 1.00 95.06 80 ARG A C 1
ATOM 610 O O . ARG A 1 80 ? 12.110 -4.519 -6.864 1.00 95.06 80 ARG A O 1
ATOM 617 N N . SER A 1 81 ? 13.343 -4.250 -5.019 1.00 95.88 81 SER A N 1
ATOM 618 C CA . SER A 1 81 ? 13.886 -5.621 -5.021 1.00 95.88 81 SER A CA 1
ATOM 619 C C . SER A 1 81 ? 12.869 -6.701 -4.611 1.00 95.88 81 SER A C 1
ATOM 621 O O . SER A 1 81 ? 13.035 -7.890 -4.937 1.00 95.88 81 SER A O 1
ATOM 623 N N . THR A 1 82 ? 11.812 -6.297 -3.899 1.00 96.50 82 THR A N 1
ATOM 624 C CA . THR A 1 82 ? 10.739 -7.175 -3.406 1.00 96.50 82 THR A CA 1
ATOM 625 C C . THR A 1 82 ? 9.484 -7.193 -4.286 1.00 96.50 82 THR A C 1
ATOM 627 O O . THR A 1 82 ? 8.591 -8.010 -4.031 1.00 96.50 82 THR A O 1
ATOM 630 N N . ASP A 1 83 ? 9.460 -6.386 -5.352 1.00 96.88 83 ASP A N 1
ATOM 631 C CA . ASP A 1 83 ? 8.330 -6.179 -6.269 1.00 96.88 83 ASP A CA 1
ATOM 632 C C . ASP A 1 83 ? 7.059 -5.697 -5.539 1.00 96.88 83 ASP A C 1
ATOM 634 O O . ASP A 1 83 ? 5.964 -6.233 -5.747 1.00 96.88 83 ASP A O 1
ATOM 638 N N . VAL A 1 84 ? 7.217 -4.728 -4.631 1.00 97.69 84 VAL A N 1
ATOM 639 C CA . VAL A 1 84 ? 6.119 -4.156 -3.839 1.00 97.69 84 VAL A CA 1
ATOM 640 C C . VAL A 1 84 ? 5.756 -2.768 -4.359 1.00 97.69 84 VAL A C 1
ATOM 642 O O . VAL A 1 84 ? 6.626 -1.909 -4.505 1.00 97.69 84 VAL A O 1
ATOM 645 N N . LEU A 1 85 ? 4.462 -2.548 -4.593 1.00 98.00 85 LEU A N 1
ATOM 646 C CA . LEU A 1 85 ? 3.899 -1.284 -5.065 1.00 98.00 85 LEU A CA 1
ATOM 647 C C . LEU A 1 85 ? 2.984 -0.678 -3.999 1.00 98.00 85 LEU A C 1
ATOM 649 O O . LEU A 1 85 ? 2.087 -1.353 -3.497 1.00 98.00 85 LEU A O 1
ATOM 653 N N . LEU A 1 86 ? 3.189 0.595 -3.673 1.00 98.06 86 LEU A N 1
ATOM 654 C CA . LEU A 1 86 ? 2.346 1.352 -2.752 1.00 98.06 86 LEU A CA 1
ATOM 655 C C . LEU A 1 86 ? 1.255 2.103 -3.518 1.00 98.06 86 LEU A C 1
ATOM 657 O O . LEU A 1 86 ? 1.550 2.805 -4.484 1.00 98.06 86 LEU A O 1
ATOM 661 N N . VAL A 1 87 ? 0.015 2.018 -3.043 1.00 97.81 87 VAL A N 1
ATOM 662 C CA . VAL A 1 87 ? -1.128 2.762 -3.589 1.00 97.81 87 VAL A CA 1
ATOM 663 C C . VAL A 1 87 ? -1.768 3.574 -2.458 1.00 97.81 87 VAL A C 1
ATOM 665 O O . VAL A 1 87 ? -2.514 3.019 -1.645 1.00 97.81 87 VAL A O 1
ATOM 668 N N . PRO A 1 88 ? -1.454 4.875 -2.338 1.00 97.62 88 PRO A N 1
ATOM 669 C CA . PRO A 1 88 ? -2.089 5.751 -1.369 1.00 97.62 88 PRO A CA 1
ATOM 670 C C . PRO A 1 88 ? -3.504 6.130 -1.820 1.00 97.62 88 PRO A C 1
ATOM 672 O O . PRO A 1 88 ? -3.720 6.614 -2.929 1.00 97.62 88 PRO A O 1
ATOM 675 N N . VAL A 1 89 ? -4.459 5.966 -0.913 1.00 96.62 89 VAL A N 1
ATOM 676 C CA . VAL A 1 89 ? -5.868 6.319 -1.066 1.00 96.62 89 VAL A CA 1
ATOM 677 C C . VAL A 1 89 ? -6.219 7.282 0.061 1.00 96.62 89 VAL A C 1
ATOM 679 O O . VAL A 1 89 ? -6.316 6.896 1.229 1.00 96.62 89 VAL A O 1
ATOM 682 N N . GLN A 1 90 ? -6.388 8.562 -0.269 1.00 95.06 90 GLN A N 1
ATOM 683 C CA . GLN A 1 90 ? -6.834 9.534 0.724 1.00 95.06 90 GLN A CA 1
ATOM 684 C C . GLN A 1 90 ? -8.266 9.204 1.131 1.00 95.06 90 GLN A C 1
ATOM 686 O O . GLN A 1 90 ? -9.187 9.312 0.329 1.00 95.06 90 GLN A O 1
ATOM 691 N N . CYS A 1 91 ? -8.430 8.813 2.389 1.00 91.69 91 CYS A N 1
ATOM 692 C CA . CYS A 1 91 ? -9.728 8.695 3.024 1.00 91.69 91 CYS A CA 1
ATOM 693 C C . CYS A 1 91 ? -9.878 9.943 3.878 1.00 91.69 91 CYS A C 1
ATOM 695 O O . CYS A 1 91 ? -9.076 10.186 4.789 1.00 91.69 91 CYS A O 1
ATOM 697 N N . ASP A 1 92 ? -10.862 10.770 3.560 1.00 80.38 92 ASP A N 1
ATOM 698 C CA . ASP A 1 92 ? -11.183 11.898 4.410 1.00 80.38 92 ASP A CA 1
ATOM 699 C C . ASP A 1 92 ? -11.708 11.304 5.718 1.00 80.38 92 ASP A C 1
ATOM 701 O O . ASP A 1 92 ? -12.801 10.749 5.763 1.00 80.38 92 ASP A O 1
ATOM 705 N N . GLY A 1 93 ? -10.889 11.354 6.776 1.00 62.22 93 GLY A N 1
ATOM 706 C CA . GLY A 1 93 ? -11.159 10.766 8.098 1.00 62.22 93 GLY A CA 1
ATOM 707 C C . GLY A 1 93 ? -12.381 11.344 8.821 1.00 62.22 93 GLY A C 1
ATOM 708 O O . GLY A 1 93 ? -12.515 11.212 10.031 1.00 62.22 93 GLY A O 1
ATOM 709 N N . SER A 1 94 ? -13.284 12.000 8.101 1.00 50.38 94 SER A N 1
ATOM 710 C CA . SER A 1 94 ? -14.608 12.375 8.551 1.00 50.38 94 SER A CA 1
ATOM 711 C C . SER A 1 94 ? -15.521 11.149 8.581 1.00 50.38 94 SER A C 1
ATOM 713 O O . SER A 1 94 ? -16.520 11.100 7.868 1.00 50.38 94 SER A O 1
ATOM 715 N N . SER A 1 95 ? -15.254 10.207 9.482 1.00 49.28 95 SER A N 1
ATOM 716 C CA . SER A 1 95 ? -16.202 9.154 9.872 1.00 49.28 95 SER A CA 1
ATOM 717 C C . SER A 1 95 ? -17.472 9.699 10.565 1.00 49.28 95 SER A C 1
ATOM 719 O O . SER A 1 95 ? -18.206 8.955 11.203 1.00 49.28 95 SER A O 1
ATOM 721 N N . SER A 1 96 ? -17.772 11.003 10.474 1.00 44.91 96 SER A N 1
ATOM 722 C CA . SER A 1 96 ? -18.960 11.598 11.112 1.00 44.91 96 SER A CA 1
ATOM 723 C C . SER A 1 96 ? -19.441 12.946 10.552 1.00 44.91 96 SER A C 1
ATOM 725 O O . SER A 1 96 ? -20.352 13.544 11.121 1.00 44.91 96 SER A O 1
ATOM 727 N N . LYS A 1 97 ? -18.879 13.463 9.449 1.00 43.59 97 LYS A N 1
ATOM 728 C CA . LYS A 1 97 ? -19.258 14.801 8.941 1.00 43.59 97 LYS A CA 1
ATOM 729 C C . LYS A 1 97 ? -19.302 14.919 7.415 1.00 43.59 97 LYS A C 1
ATOM 731 O O . LYS A 1 97 ? -18.991 15.964 6.861 1.00 43.59 97 LYS A O 1
ATOM 736 N N . VAL A 1 98 ? -19.733 13.862 6.735 1.00 46.94 98 VAL A N 1
ATOM 737 C CA . VAL A 1 98 ? -20.282 13.965 5.375 1.00 46.94 98 VAL A CA 1
ATOM 738 C C . VAL A 1 98 ? -21.777 13.696 5.531 1.00 46.94 98 VAL A C 1
ATOM 740 O O . VAL A 1 98 ? -22.213 12.571 5.724 1.00 46.94 98 VAL A O 1
ATOM 743 N N . ALA A 1 99 ? -22.565 14.742 5.764 1.00 48.03 99 ALA A N 1
ATOM 744 C CA . ALA A 1 99 ? -23.136 15.528 4.673 1.00 48.03 99 ALA A CA 1
ATOM 745 C C . ALA A 1 99 ? -24.067 14.703 3.769 1.00 48.03 99 ALA A C 1
ATOM 747 O O . ALA A 1 99 ? -24.182 14.956 2.576 1.00 48.03 99 ALA A O 1
ATOM 748 N N . GLY A 1 100 ? -24.842 13.798 4.367 1.00 40.62 100 GLY A N 1
ATOM 749 C CA . GLY A 1 100 ? -26.260 13.837 4.055 1.00 40.62 100 GLY A CA 1
ATOM 750 C C . GLY A 1 100 ? -26.794 15.203 4.489 1.00 40.62 100 GLY A C 1
ATOM 751 O O . GLY A 1 100 ? -27.193 15.363 5.638 1.00 40.62 100 GLY A O 1
ATOM 752 N N . LYS A 1 101 ? -26.852 16.183 3.573 1.00 46.00 101 LYS A N 1
ATOM 753 C CA . LYS A 1 101 ? -28.125 16.904 3.490 1.00 46.00 101 LYS A CA 1
ATOM 754 C C . LYS A 1 101 ? -29.110 15.781 3.229 1.00 46.00 101 LYS A C 1
ATOM 756 O O . LYS A 1 101 ? -29.006 15.100 2.209 1.00 46.00 101 LYS A O 1
ATOM 761 N N . SER A 1 102 ? -29.923 15.463 4.228 1.00 48.22 102 SER A N 1
ATOM 762 C CA . SER A 1 102 ? -30.961 14.469 4.038 1.00 48.22 102 SER A CA 1
ATOM 763 C C . SER A 1 102 ? -31.721 14.864 2.767 1.00 48.22 102 SER A C 1
ATOM 765 O O . SER A 1 102 ? -31.919 16.049 2.495 1.00 48.22 102 SER A O 1
ATOM 767 N N . THR A 1 103 ? -32.143 13.903 1.956 1.00 57.41 103 THR A N 1
ATOM 768 C CA . THR A 1 103 ? -33.036 14.187 0.823 1.00 57.41 103 THR A CA 1
ATOM 769 C C . THR A 1 103 ? -34.304 14.921 1.286 1.00 57.41 103 THR A C 1
ATOM 771 O O . THR A 1 103 ? -34.950 15.583 0.483 1.00 57.41 103 THR A O 1
ATOM 774 N N . ALA A 1 104 ? -34.624 14.865 2.587 1.00 61.47 104 ALA A N 1
ATOM 775 C CA . ALA A 1 104 ? -35.642 15.682 3.235 1.00 61.47 104 ALA A CA 1
ATOM 776 C C . ALA A 1 104 ? -35.243 17.168 3.390 1.00 61.47 104 ALA A C 1
ATOM 778 O O . ALA A 1 104 ? -36.087 18.025 3.151 1.00 61.47 104 ALA A O 1
ATOM 779 N N . ASP A 1 105 ? -33.984 17.498 3.698 1.00 58.16 105 ASP A N 1
ATOM 780 C CA . ASP A 1 105 ? -33.484 18.883 3.740 1.00 58.16 105 ASP A CA 1
ATOM 781 C C . ASP A 1 105 ? -33.404 19.512 2.342 1.00 58.16 105 ASP A C 1
ATOM 783 O O . ASP A 1 105 ? -33.782 20.670 2.168 1.00 58.16 105 ASP A O 1
ATOM 787 N N . GLU A 1 106 ? -32.990 18.757 1.315 1.00 66.31 106 GLU A N 1
ATOM 788 C CA . GLU A 1 106 ? -33.044 19.250 -0.073 1.00 66.31 106 GLU A CA 1
ATOM 789 C C . GLU A 1 106 ? -34.480 19.363 -0.603 1.00 66.31 106 GLU A C 1
ATOM 791 O O . GLU A 1 106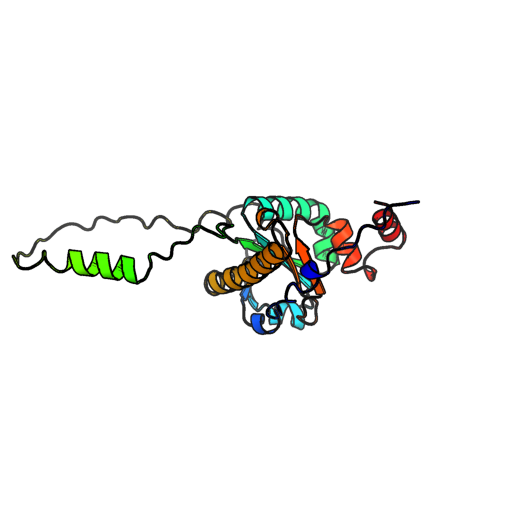 ? -34.776 20.281 -1.372 1.00 66.31 106 GLU A O 1
ATOM 796 N N . ALA A 1 107 ? -35.389 18.468 -0.194 1.00 66.81 107 ALA A N 1
ATOM 797 C CA . ALA A 1 107 ? -36.806 18.578 -0.532 1.00 66.81 107 ALA A CA 1
ATOM 798 C C . ALA A 1 107 ? -37.455 19.800 0.137 1.00 66.81 107 ALA A C 1
ATOM 800 O O . ALA A 1 107 ? -38.241 20.484 -0.513 1.00 66.81 107 ALA A O 1
ATOM 801 N N . PHE A 1 108 ? -37.091 20.123 1.383 1.00 64.88 108 PHE A N 1
ATOM 802 C CA . PHE A 1 108 ? -37.609 21.286 2.110 1.00 64.88 108 PHE A CA 1
ATOM 803 C C . PHE A 1 108 ? -37.081 22.619 1.539 1.00 64.88 108 PHE A C 1
ATOM 805 O O . PHE A 1 108 ? -37.862 23.552 1.347 1.00 64.88 108 PHE A O 1
ATOM 812 N N . GLU A 1 109 ? -35.798 22.699 1.155 1.00 64.88 109 GLU A N 1
ATOM 813 C CA . GLU A 1 109 ? -35.242 23.865 0.436 1.00 64.88 109 GLU A CA 1
ATOM 814 C C . GLU A 1 109 ? -35.869 24.039 -0.962 1.00 64.88 109 GLU A C 1
ATOM 816 O O . GLU A 1 109 ? -36.199 25.160 -1.360 1.00 64.88 109 GLU A O 1
ATOM 821 N N . ARG A 1 110 ? -36.100 22.944 -1.707 1.00 65.50 110 ARG A N 1
ATOM 822 C CA . ARG A 1 110 ? -36.795 22.996 -3.008 1.00 65.50 110 ARG A CA 1
ATOM 823 C C . ARG A 1 110 ? -38.264 23.397 -2.892 1.00 65.50 110 ARG A C 1
ATOM 825 O O . ARG A 1 110 ? -38.770 24.026 -3.818 1.00 65.50 110 ARG A O 1
ATOM 832 N N . MET A 1 111 ? -38.941 23.063 -1.792 1.00 66.06 111 MET A N 1
ATOM 833 C CA . MET A 1 111 ? -40.344 23.435 -1.585 1.00 66.06 111 MET A CA 1
ATOM 834 C C . MET A 1 111 ? -40.506 24.919 -1.223 1.00 66.06 111 MET A C 1
ATOM 836 O O . MET A 1 111 ? -41.438 25.549 -1.709 1.00 66.06 111 MET A O 1
ATOM 840 N N . MET A 1 112 ? -39.571 25.513 -0.469 1.00 66.25 112 MET A N 1
ATOM 841 C CA . MET A 1 112 ? -39.586 26.958 -0.176 1.00 66.25 112 MET A CA 1
ATOM 842 C C . MET A 1 112 ? -39.140 27.833 -1.359 1.00 66.25 112 MET A C 1
ATOM 844 O O . MET A 1 112 ? -39.616 28.955 -1.510 1.00 66.25 112 MET A O 1
ATOM 848 N N . ALA A 1 113 ? -38.257 27.336 -2.231 1.00 60.97 113 ALA A N 1
ATOM 849 C CA . ALA A 1 113 ? -37.819 28.078 -3.417 1.00 60.97 113 ALA A CA 1
ATOM 850 C C . ALA A 1 113 ? -38.849 28.075 -4.570 1.00 60.97 113 ALA A C 1
ATOM 852 O O . ALA A 1 113 ? -38.710 28.849 -5.519 1.00 60.97 113 ALA A O 1
ATOM 853 N N . ALA A 1 114 ? -39.880 27.225 -4.506 1.00 54.88 114 ALA A N 1
ATOM 854 C CA . ALA A 1 114 ? -40.888 27.083 -5.559 1.00 54.88 114 ALA A CA 1
ATOM 855 C C . ALA A 1 114 ? -42.049 28.098 -5.477 1.00 54.88 114 ALA A C 1
ATOM 857 O O . ALA A 1 114 ? -42.851 28.153 -6.406 1.00 54.88 114 ALA A O 1
ATOM 858 N N . GLU A 1 115 ? -42.126 28.938 -4.437 1.00 51.09 115 GLU A N 1
ATOM 859 C CA . GLU A 1 115 ? -43.238 29.892 -4.251 1.00 51.09 115 GLU A CA 1
ATOM 860 C C . GLU A 1 115 ? -42.880 31.368 -4.522 1.00 51.09 115 GLU A C 1
ATOM 862 O O . GLU A 1 115 ? -43.663 32.266 -4.225 1.00 51.09 115 GLU A O 1
ATOM 867 N N . ALA A 1 116 ? -41.715 31.649 -5.121 1.00 55.53 116 ALA A N 1
ATOM 868 C CA . ALA A 1 116 ? -41.255 33.024 -5.368 1.00 55.53 116 ALA A CA 1
ATOM 869 C C . ALA A 1 116 ? -41.115 33.417 -6.852 1.00 55.53 116 ALA A C 1
ATOM 871 O O . ALA A 1 116 ? -40.588 34.490 -7.136 1.00 55.53 116 ALA A O 1
ATOM 872 N N . ASN A 1 117 ? -41.557 32.594 -7.813 1.00 53.59 117 ASN A N 1
ATOM 873 C CA . ASN A 1 117 ? -41.286 32.865 -9.232 1.00 53.59 117 ASN A CA 1
ATOM 874 C C . ASN A 1 117 ? -42.528 32.799 -10.136 1.00 53.59 117 ASN A C 1
ATOM 876 O O . ASN A 1 117 ? -42.636 31.963 -11.030 1.00 53.59 117 ASN A O 1
ATOM 880 N N . VAL A 1 118 ? -43.453 33.739 -9.920 1.00 55.97 118 VAL A N 1
ATOM 881 C CA . VAL A 1 118 ? -44.429 34.186 -10.928 1.00 55.97 118 VAL A CA 1
ATOM 882 C C . VAL A 1 118 ? -44.351 35.710 -11.016 1.00 55.97 118 VAL A C 1
ATOM 884 O O . VAL A 1 118 ? -45.171 36.406 -10.432 1.00 55.97 118 VAL A O 1
ATOM 887 N N . ALA A 1 119 ? -43.341 36.238 -11.712 1.00 54.62 119 ALA A N 1
ATOM 888 C CA . ALA A 1 119 ? -43.441 37.512 -12.429 1.00 54.62 119 ALA A CA 1
ATOM 889 C C . ALA A 1 119 ? -42.169 37.830 -13.231 1.00 54.62 119 ALA A C 1
ATOM 891 O O . ALA A 1 119 ? -41.065 37.856 -12.698 1.00 54.62 119 ALA A O 1
ATOM 892 N N . SER A 1 120 ? -42.407 38.260 -14.471 1.00 47.44 120 SER A N 1
ATOM 893 C CA . SER A 1 120 ? -41.583 39.181 -15.262 1.00 47.44 120 SER A CA 1
ATOM 894 C C . SER A 1 120 ? -40.509 38.599 -16.188 1.00 47.44 120 SER A C 1
ATOM 896 O O . SER A 1 120 ? -39.401 38.226 -15.813 1.00 47.44 120 SER A O 1
ATOM 898 N N . SER A 1 121 ? -40.869 38.650 -17.470 1.00 54.94 121 SER A N 1
ATOM 899 C CA . SER A 1 121 ? -40.011 38.605 -18.644 1.00 54.94 121 SER A CA 1
ATOM 900 C C . SER A 1 121 ? -39.227 39.911 -18.832 1.00 54.94 121 SER A C 1
ATOM 902 O O . SER A 1 121 ? -39.833 40.980 -18.914 1.00 54.94 121 SER A O 1
ATOM 904 N N . ALA A 1 122 ? -37.915 39.822 -19.060 1.00 59.84 122 ALA A N 1
ATOM 905 C CA . ALA A 1 122 ? -37.155 40.824 -19.813 1.00 59.84 122 ALA A CA 1
ATOM 906 C C . ALA A 1 122 ? -35.869 40.202 -20.402 1.00 59.84 122 ALA A C 1
ATOM 908 O O . ALA A 1 122 ? -35.201 39.431 -19.710 1.00 59.84 122 ALA A O 1
ATOM 909 N N . PRO A 1 123 ? -35.478 40.525 -21.651 1.00 59.78 123 PRO A N 1
ATOM 910 C CA . PRO A 1 123 ? -34.216 40.075 -22.227 1.00 59.78 123 PRO A CA 1
ATOM 911 C C . PRO A 1 123 ? -33.083 41.050 -21.873 1.00 59.78 123 PRO A C 1
ATOM 913 O O . PRO A 1 123 ? -33.133 42.226 -22.229 1.00 59.78 123 PRO A O 1
ATOM 916 N N . SER A 1 124 ? -32.032 40.555 -21.213 1.00 50.00 124 SER A N 1
ATOM 917 C CA . SER A 1 124 ? -30.823 41.333 -20.915 1.00 50.00 124 SER A CA 1
ATOM 918 C C . SER A 1 124 ? -29.577 40.691 -21.529 1.00 50.00 124 SER A C 1
ATOM 920 O O . SER A 1 124 ? -29.184 39.573 -21.198 1.00 50.00 124 SER A O 1
ATOM 922 N N . LYS A 1 125 ? -28.963 41.435 -22.454 1.00 58.88 125 LYS A N 1
ATOM 923 C CA . LYS A 1 125 ? -27.597 41.265 -22.967 1.00 58.88 125 LYS A CA 1
ATOM 924 C C . LYS A 1 125 ? -26.618 41.575 -21.832 1.00 58.88 125 LYS A C 1
ATOM 926 O O . LYS A 1 125 ? -26.618 42.699 -21.338 1.00 58.88 125 LYS A O 1
ATOM 931 N N . GLY A 1 126 ? -25.723 40.652 -21.480 1.00 43.47 126 GLY A N 1
ATOM 932 C CA . GLY A 1 126 ? -24.714 40.958 -20.464 1.00 43.47 126 GLY A CA 1
ATOM 933 C C . GLY A 1 126 ? -23.631 39.907 -20.247 1.00 43.47 126 GLY A C 1
ATOM 934 O O . GLY A 1 126 ? -23.795 39.013 -19.435 1.00 43.47 126 GLY A O 1
ATOM 935 N N . LYS A 1 127 ? -22.489 40.130 -20.907 1.00 43.16 127 LYS A N 1
ATOM 936 C CA . LYS A 1 127 ? -21.127 40.008 -20.354 1.00 43.16 127 LYS A CA 1
ATOM 937 C C . LYS A 1 127 ? -20.661 38.619 -19.881 1.00 43.16 127 LYS A C 1
ATOM 939 O O . LYS A 1 127 ? -20.800 38.227 -18.731 1.00 43.16 127 LYS A O 1
ATOM 944 N N . THR A 1 128 ? -19.936 37.962 -20.783 1.00 48.72 128 THR A N 1
ATOM 945 C CA . THR A 1 128 ? -18.926 36.929 -20.520 1.00 48.72 128 THR A CA 1
ATOM 946 C C . THR A 1 128 ? -17.925 37.388 -19.450 1.00 48.72 128 THR A C 1
ATOM 948 O O . THR A 1 128 ? -17.002 38.151 -19.739 1.00 48.72 128 THR A O 1
ATOM 951 N N . GLY A 1 129 ? -18.116 36.930 -18.214 1.00 42.88 129 GLY A N 1
ATOM 952 C CA . GLY A 1 129 ? -17.131 36.972 -17.137 1.00 42.88 129 GLY A CA 1
ATOM 953 C C . GLY A 1 129 ? -16.671 35.550 -16.848 1.00 42.88 129 GLY A C 1
ATOM 954 O O . GLY A 1 129 ? -17.438 34.744 -16.335 1.00 42.88 129 GLY A O 1
ATOM 955 N N . GLY A 1 130 ? -15.441 35.224 -17.243 1.00 52.78 130 GLY A N 1
ATOM 956 C CA . GLY A 1 130 ? -14.819 33.943 -16.939 1.00 52.78 130 GLY A CA 1
ATOM 957 C C . GLY A 1 130 ? -14.532 33.829 -15.446 1.00 52.78 130 GLY A C 1
ATOM 958 O O . GLY A 1 130 ? -13.521 34.338 -14.969 1.00 52.78 130 GLY A O 1
ATOM 959 N N . GLU A 1 131 ? -15.399 33.139 -14.713 1.00 45.22 131 GLU A N 1
ATOM 960 C CA . GLU A 1 131 ? -15.068 32.620 -13.391 1.00 45.22 131 GLU A CA 1
ATOM 961 C C . GLU A 1 131 ? -14.281 31.322 -13.561 1.00 45.22 131 GLU A C 1
ATOM 963 O O . GLU A 1 131 ? -14.802 30.267 -13.929 1.00 45.22 131 GLU A O 1
ATOM 968 N N . GLY A 1 132 ? -12.973 31.431 -13.328 1.00 47.81 132 GLY A N 1
ATOM 969 C CA . GLY A 1 132 ? -12.072 30.297 -13.252 1.00 47.81 132 GLY A CA 1
ATOM 970 C C . GLY A 1 132 ? -12.569 29.306 -12.208 1.00 47.81 132 GLY A C 1
ATOM 971 O O . GLY A 1 132 ? -12.532 29.580 -11.008 1.00 47.81 132 GLY A O 1
ATOM 972 N N . LYS A 1 133 ? -13.000 28.131 -12.679 1.00 48.19 133 LYS A N 1
ATOM 973 C CA . LYS A 1 133 ? -13.188 26.934 -11.858 1.00 48.19 133 LYS A CA 1
ATOM 974 C C . LYS A 1 133 ? -11.940 26.744 -10.994 1.00 48.19 133 LYS A C 1
ATOM 976 O O . LYS A 1 133 ? -10.884 26.354 -11.492 1.00 48.19 133 LYS A O 1
ATOM 981 N N . LYS A 1 134 ? -12.059 27.030 -9.694 1.00 45.81 134 LYS A N 1
ATOM 982 C CA . LYS A 1 134 ? -11.073 26.654 -8.679 1.00 45.81 134 LYS A CA 1
ATOM 983 C C . LYS A 1 134 ? -10.939 25.134 -8.720 1.00 45.81 134 LYS A C 1
ATOM 985 O O . LYS A 1 134 ? -11.842 24.413 -8.308 1.00 45.81 134 LYS A O 1
ATOM 990 N N . GLY A 1 135 ? -9.833 24.670 -9.296 1.00 46.88 135 GLY A N 1
ATOM 991 C CA . GLY A 1 135 ? -9.509 23.258 -9.441 1.00 46.88 135 GLY A CA 1
ATOM 992 C C . GLY A 1 135 ? -9.401 22.584 -8.078 1.00 46.88 135 GLY A C 1
ATOM 993 O O . GLY A 1 135 ? -8.421 22.771 -7.360 1.00 46.88 135 GLY A O 1
ATOM 994 N N . PHE A 1 136 ? -10.404 21.776 -7.752 1.00 47.75 136 PHE A N 1
ATOM 995 C CA . PHE A 1 136 ? -10.532 20.991 -6.523 1.00 47.75 136 PHE A CA 1
ATOM 996 C C . PHE A 1 136 ? -9.644 19.725 -6.536 1.00 47.75 136 PHE A C 1
ATOM 998 O O . PHE A 1 136 ? -10.061 18.660 -6.103 1.00 47.75 136 PHE A O 1
ATOM 1005 N N . GLY A 1 137 ? -8.422 19.816 -7.077 1.00 47.53 137 GLY A N 1
ATOM 1006 C CA . GLY A 1 137 ? -7.565 18.643 -7.323 1.00 47.53 137 GLY A CA 1
ATOM 1007 C C . GLY A 1 137 ? -6.061 18.858 -7.133 1.00 47.53 137 GLY A C 1
ATOM 1008 O O . GLY A 1 137 ? -5.268 18.012 -7.526 1.00 47.53 137 GLY A O 1
ATOM 1009 N N . LYS A 1 138 ? -5.628 19.984 -6.550 1.00 48.12 138 LYS A N 1
ATOM 1010 C CA . LYS A 1 138 ? -4.204 20.378 -6.492 1.00 48.12 138 LYS A CA 1
ATOM 1011 C C . LYS A 1 138 ? -3.521 20.097 -5.140 1.00 48.12 138 LYS A C 1
ATOM 1013 O O . LYS A 1 138 ? -2.620 20.833 -4.754 1.00 48.12 138 LYS A O 1
ATOM 1018 N N . GLY A 1 139 ? -3.973 19.080 -4.401 1.00 49.38 139 GLY A N 1
ATOM 1019 C CA . GLY A 1 139 ? -3.528 18.822 -3.019 1.00 49.38 139 GLY A CA 1
ATOM 1020 C C . GLY A 1 139 ? -2.503 17.697 -2.828 1.00 49.38 139 GLY A C 1
ATOM 1021 O O . GLY A 1 139 ? -1.682 17.785 -1.919 1.00 49.38 139 GLY A O 1
ATOM 1022 N N . ILE A 1 140 ? -2.514 16.657 -3.671 1.00 52.53 140 ILE A N 1
ATOM 1023 C CA . ILE A 1 140 ? -1.631 15.484 -3.499 1.00 52.53 140 ILE A CA 1
ATOM 1024 C C . ILE A 1 140 ? -0.610 15.343 -4.633 1.00 52.53 140 ILE A C 1
ATOM 1026 O O . ILE A 1 140 ? 0.565 15.108 -4.355 1.00 52.53 140 ILE A O 1
ATOM 1030 N N . ALA A 1 141 ? -1.014 15.573 -5.884 1.00 49.47 141 ALA A N 1
ATOM 1031 C CA . ALA A 1 141 ? -0.239 15.202 -7.077 1.00 49.47 141 ALA A CA 1
ATOM 1032 C C . ALA A 1 141 ? 1.067 15.997 -7.326 1.00 49.47 141 ALA A C 1
ATOM 1034 O O . ALA A 1 141 ? 1.802 15.705 -8.262 1.00 49.47 141 ALA A O 1
ATOM 1035 N N . SER A 1 142 ? 1.383 17.017 -6.520 1.00 53.97 142 SER A N 1
ATOM 1036 C CA . SER A 1 142 ? 2.573 17.871 -6.719 1.00 53.97 142 SER A CA 1
ATOM 1037 C C . SER A 1 142 ? 3.704 17.595 -5.725 1.00 53.97 142 SER A C 1
ATOM 1039 O O . SER A 1 142 ? 4.694 18.331 -5.679 1.00 53.97 142 SER A O 1
ATOM 1041 N N . SER A 1 143 ? 3.559 16.582 -4.883 1.00 62.25 143 SER A N 1
ATOM 1042 C CA . SER A 1 143 ? 4.502 16.360 -3.800 1.00 62.25 143 SER A CA 1
ATOM 1043 C C . SER A 1 143 ? 5.608 15.402 -4.233 1.00 62.25 143 SER A C 1
ATOM 1045 O O . SER A 1 143 ? 5.336 14.308 -4.710 1.00 62.25 143 SER A O 1
ATOM 1047 N N . THR A 1 144 ? 6.874 15.768 -4.025 1.00 74.00 144 THR A N 1
ATOM 1048 C CA . THR A 1 144 ? 8.065 14.990 -4.438 1.00 74.00 144 THR A CA 1
ATOM 1049 C C . THR A 1 144 ? 8.135 13.555 -3.895 1.00 74.00 144 THR A C 1
ATOM 1051 O O . THR A 1 144 ? 9.001 12.785 -4.313 1.00 74.00 144 THR A O 1
ATOM 1054 N N . TRP A 1 145 ? 7.260 13.183 -2.958 1.00 79.56 145 TRP A N 1
ATOM 1055 C CA . TRP A 1 145 ? 7.162 11.837 -2.399 1.00 79.56 145 TRP A CA 1
ATOM 1056 C C . TRP A 1 145 ? 6.230 10.893 -3.172 1.00 79.56 145 TRP A C 1
ATOM 1058 O O . TRP A 1 145 ? 6.437 9.688 -3.083 1.00 79.56 145 TRP A O 1
ATOM 1068 N N . THR A 1 146 ? 5.264 11.383 -3.960 1.00 81.25 146 THR A N 1
ATOM 1069 C CA . THR A 1 146 ? 4.428 10.504 -4.811 1.00 81.25 146 THR A CA 1
ATOM 1070 C C . THR A 1 146 ? 5.116 10.137 -6.126 1.00 81.25 146 THR A C 1
ATOM 1072 O O . THR A 1 146 ? 4.738 9.176 -6.780 1.00 81.25 146 THR A O 1
ATOM 1075 N N . ALA A 1 147 ? 6.192 10.844 -6.487 1.00 87.75 147 ALA A N 1
ATOM 1076 C CA . ALA A 1 147 ? 6.954 10.608 -7.713 1.00 87.75 147 ALA A CA 1
ATOM 1077 C C . ALA A 1 147 ? 7.894 9.382 -7.660 1.00 87.75 147 ALA A C 1
ATOM 1079 O O . ALA A 1 147 ? 8.657 9.159 -8.601 1.00 87.75 147 ALA A O 1
ATOM 1080 N N . ALA A 1 148 ? 7.894 8.610 -6.569 1.00 92.88 148 ALA A N 1
ATOM 1081 C CA . ALA A 1 148 ? 8.748 7.434 -6.437 1.00 92.88 148 ALA A CA 1
ATOM 1082 C C . ALA A 1 148 ? 8.280 6.286 -7.361 1.00 92.88 148 ALA A C 1
ATOM 1084 O O . ALA A 1 148 ? 7.081 6.082 -7.518 1.00 92.88 148 ALA A O 1
ATOM 1085 N N . PRO A 1 149 ? 9.198 5.484 -7.938 1.00 94.19 149 PRO A N 1
ATOM 1086 C CA . PRO A 1 149 ? 8.848 4.452 -8.925 1.00 94.19 149 PRO A CA 1
ATOM 1087 C C . PRO A 1 149 ? 8.057 3.264 -8.350 1.00 94.19 149 PRO A C 1
ATOM 1089 O O . PRO A 1 149 ? 7.493 2.484 -9.106 1.00 94.19 149 PRO A O 1
ATOM 1092 N N . TYR A 1 150 ? 8.031 3.106 -7.025 1.00 96.00 150 TYR A N 1
ATOM 1093 C CA . TYR A 1 150 ? 7.253 2.084 -6.314 1.00 96.00 150 TYR A CA 1
ATOM 1094 C C . 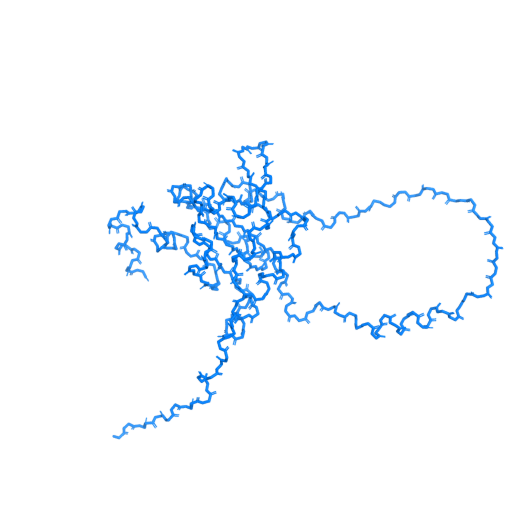TYR A 1 150 ? 5.937 2.638 -5.743 1.00 96.00 150 TYR A C 1
ATOM 1096 O O . TYR A 1 150 ? 5.302 1.980 -4.923 1.00 96.00 150 TYR A O 1
ATOM 1104 N N . VAL A 1 151 ? 5.533 3.848 -6.137 1.00 96.81 151 VAL A N 1
ATOM 1105 C CA . VAL A 1 151 ? 4.254 4.455 -5.759 1.00 96.81 151 VAL A CA 1
ATOM 1106 C C . VAL A 1 151 ? 3.407 4.601 -7.019 1.00 96.81 151 VAL A C 1
ATOM 1108 O O . VAL A 1 151 ? 3.873 5.133 -8.025 1.00 96.81 151 VAL A O 1
ATOM 1111 N N . ALA A 1 152 ? 2.169 4.120 -6.966 1.00 96.94 152 ALA A N 1
ATOM 1112 C CA . ALA A 1 152 ? 1.182 4.308 -8.020 1.00 96.94 152 ALA A CA 1
ATOM 1113 C C . ALA A 1 152 ? 0.056 5.211 -7.527 1.00 96.94 152 ALA A C 1
ATOM 1115 O O . ALA A 1 152 ? -0.346 5.142 -6.369 1.00 96.94 152 ALA A O 1
ATOM 1116 N N . GLU A 1 153 ? -0.456 6.062 -8.408 1.00 95.94 153 GLU A N 1
ATOM 1117 C CA . GLU A 1 153 ? -1.539 6.984 -8.076 1.00 95.94 153 GLU A CA 1
ATOM 1118 C C . GLU A 1 153 ? -2.877 6.383 -8.497 1.00 95.94 153 GLU A C 1
ATOM 1120 O O . GLU A 1 153 ? -2.984 5.741 -9.536 1.00 95.94 153 GLU A O 1
ATOM 1125 N N . VAL A 1 154 ? -3.921 6.568 -7.700 1.00 96.69 154 VAL A N 1
ATOM 1126 C CA . VAL A 1 154 ? -5.262 6.126 -8.090 1.00 96.69 154 VAL A CA 1
ATOM 1127 C C . VAL A 1 154 ? -5.734 6.913 -9.314 1.00 96.69 154 VAL A C 1
ATOM 1129 O O . VAL A 1 154 ? -5.580 8.133 -9.368 1.00 96.69 154 VAL A O 1
ATOM 1132 N N . LEU A 1 155 ? -6.327 6.227 -10.296 1.00 95.38 155 LEU A N 1
ATOM 1133 C CA . LEU A 1 155 ? -6.918 6.900 -11.447 1.00 95.38 155 LEU A CA 1
ATOM 1134 C C . LEU A 1 155 ? -8.157 7.703 -11.007 1.00 95.38 155 LEU A C 1
ATOM 1136 O O . LEU A 1 155 ? -9.015 7.180 -10.297 1.00 95.38 155 LEU A O 1
ATOM 1140 N N . SER A 1 156 ? -8.262 8.966 -11.430 1.00 92.25 156 SER A N 1
ATOM 1141 C CA . SER A 1 156 ? -9.313 9.896 -10.982 1.00 92.25 156 SER A CA 1
ATOM 1142 C C . SER A 1 156 ? -10.738 9.382 -11.203 1.00 92.25 156 SER A C 1
ATOM 1144 O O . SER A 1 156 ? -11.620 9.617 -10.382 1.00 92.25 156 SER A O 1
ATOM 1146 N N . GLU A 1 157 ? -10.947 8.657 -12.295 1.00 94.06 157 GLU A N 1
ATOM 1147 C CA . GLU A 1 157 ? -12.211 8.074 -12.730 1.00 94.06 157 GLU A CA 1
ATOM 1148 C C . GLU A 1 157 ? -12.701 6.983 -11.770 1.00 94.06 157 GLU A C 1
ATOM 1150 O O . GLU A 1 157 ? -13.905 6.836 -11.568 1.00 94.06 157 GLU A O 1
ATOM 1155 N N . ASP A 1 158 ? -11.767 6.279 -11.127 1.00 95.31 158 ASP A N 1
ATOM 1156 C CA . ASP A 1 158 ? -12.045 5.164 -10.221 1.00 95.31 158 ASP A CA 1
ATOM 1157 C C . ASP A 1 158 ? -11.888 5.587 -8.740 1.00 95.31 158 ASP A C 1
ATOM 1159 O O . ASP A 1 158 ? -12.126 4.795 -7.827 1.00 95.31 158 ASP A O 1
ATOM 1163 N N . ALA A 1 159 ? -11.498 6.841 -8.471 1.00 93.50 159 ALA A N 1
ATOM 1164 C CA . ALA A 1 159 ? -11.121 7.321 -7.139 1.00 93.50 159 ALA A CA 1
ATOM 1165 C C . ALA A 1 159 ? -12.225 7.157 -6.085 1.00 93.50 159 ALA A C 1
ATOM 1167 O O . ALA A 1 159 ? -11.941 6.778 -4.950 1.00 93.50 159 ALA A O 1
ATOM 1168 N N . SER A 1 160 ? -13.485 7.395 -6.455 1.00 93.62 160 SER A N 1
ATOM 1169 C CA . SER A 1 160 ? -14.625 7.234 -5.540 1.00 93.62 160 SER A CA 1
ATOM 1170 C C . SER A 1 160 ? -14.787 5.790 -5.052 1.00 93.62 160 SER A C 1
ATOM 1172 O O . SER A 1 160 ? -15.062 5.566 -3.875 1.00 93.62 160 SER A O 1
ATOM 1174 N N . GLU A 1 161 ? -14.550 4.812 -5.924 1.00 94.75 161 GLU A N 1
ATOM 1175 C CA . GLU A 1 161 ? -14.661 3.391 -5.598 1.00 94.75 161 GLU A CA 1
ATOM 1176 C C . GLU A 1 161 ? -13.489 2.920 -4.726 1.00 94.75 161 GLU A C 1
ATOM 1178 O O . GLU A 1 161 ? -13.697 2.182 -3.760 1.00 94.75 161 GLU A O 1
ATOM 1183 N N . TRP A 1 162 ? -12.274 3.413 -4.992 1.00 95.81 162 TRP A N 1
ATOM 1184 C CA . TRP A 1 162 ? -11.117 3.203 -4.114 1.00 95.81 162 TRP A CA 1
ATOM 1185 C C . TRP A 1 162 ? -11.371 3.730 -2.699 1.00 95.81 162 TRP A C 1
ATOM 1187 O O . TRP A 1 162 ? -11.169 3.001 -1.725 1.00 95.81 162 TRP A O 1
ATOM 1197 N N . VAL A 1 163 ? -11.845 4.976 -2.584 1.00 95.38 163 VAL A N 1
ATOM 1198 C CA . VAL A 1 163 ? -12.170 5.600 -1.293 1.00 95.38 163 VAL A CA 1
ATOM 1199 C C . VAL A 1 163 ? -13.265 4.817 -0.580 1.00 95.38 163 VAL A C 1
ATOM 1201 O O . VAL A 1 163 ? -13.106 4.490 0.592 1.00 95.38 163 VAL A O 1
ATOM 1204 N N . ARG A 1 164 ? -14.342 4.445 -1.282 1.00 94.31 164 ARG A N 1
ATOM 1205 C CA . ARG A 1 164 ? -15.445 3.662 -0.708 1.00 94.31 164 ARG A CA 1
ATOM 1206 C C . ARG A 1 164 ? -14.952 2.345 -0.107 1.00 94.31 164 ARG A C 1
ATOM 1208 O O . ARG A 1 164 ? -15.313 2.019 1.020 1.00 94.31 164 ARG A O 1
ATOM 1215 N N . ARG A 1 165 ? -14.122 1.590 -0.834 1.00 95.06 165 ARG A N 1
ATOM 1216 C CA . ARG A 1 165 ? -13.580 0.306 -0.356 1.00 95.06 165 ARG A CA 1
ATOM 1217 C C . ARG A 1 165 ? -12.643 0.479 0.833 1.00 95.06 165 ARG A C 1
ATOM 1219 O O . ARG A 1 165 ? -12.764 -0.256 1.808 1.00 95.06 165 ARG A O 1
ATOM 1226 N N . MET A 1 166 ? -11.754 1.470 0.784 1.00 95.50 166 MET A N 1
ATOM 1227 C CA . MET A 1 166 ? -10.869 1.764 1.912 1.00 95.50 166 MET A CA 1
ATOM 1228 C C . MET A 1 166 ? -11.634 2.253 3.145 1.00 95.50 166 MET A C 1
ATOM 1230 O O . MET A 1 166 ? -11.253 1.906 4.261 1.00 95.50 166 MET A O 1
ATOM 1234 N N . GLN A 1 167 ? -12.736 2.987 2.965 1.00 94.06 167 GLN A N 1
ATOM 1235 C CA . GLN A 1 167 ? -13.586 3.419 4.071 1.00 94.06 167 GLN A CA 1
ATOM 1236 C C . GLN A 1 167 ? -14.252 2.229 4.771 1.00 94.06 167 GLN A C 1
ATOM 1238 O O . GLN A 1 167 ? -14.243 2.183 5.993 1.00 94.06 167 GLN A O 1
ATOM 1243 N N . VAL A 1 168 ? -14.733 1.220 4.030 1.00 93.38 168 VAL A N 1
ATOM 1244 C CA . VAL A 1 168 ? -15.280 -0.016 4.629 1.00 93.38 168 VAL A CA 1
ATOM 1245 C C . VAL A 1 168 ? -14.244 -0.720 5.515 1.00 93.38 168 VAL A C 1
ATOM 1247 O O . VAL A 1 168 ? -14.566 -1.216 6.594 1.00 93.38 168 VAL A O 1
ATOM 1250 N N . GLU A 1 169 ? -12.986 -0.744 5.081 1.00 94.81 169 GLU A N 1
ATOM 1251 C CA . GLU A 1 169 ? -11.883 -1.348 5.835 1.00 94.81 169 GLU A CA 1
ATOM 1252 C C . GLU A 1 169 ? -11.524 -0.511 7.078 1.00 94.81 169 GLU A C 1
ATOM 1254 O O . GLU A 1 169 ? -11.299 -1.068 8.155 1.00 94.81 169 GLU A O 1
ATOM 1259 N N . ALA A 1 170 ? -11.552 0.823 6.971 1.00 93.88 170 ALA A N 1
ATOM 1260 C CA . ALA A 1 170 ? -11.382 1.736 8.103 1.00 93.88 170 ALA A CA 1
ATOM 1261 C C . ALA A 1 170 ? -12.518 1.634 9.131 1.00 93.88 170 ALA A C 1
ATOM 1263 O O . ALA A 1 170 ? -12.248 1.556 10.330 1.00 93.88 170 ALA A O 1
ATOM 1264 N N . ASP A 1 171 ? -13.770 1.561 8.682 1.00 92.38 171 ASP A N 1
ATOM 1265 C CA . ASP A 1 171 ? -14.944 1.413 9.544 1.00 92.38 171 ASP A CA 1
ATOM 1266 C C . ASP A 1 171 ? -14.921 0.065 10.273 1.00 92.38 171 ASP A C 1
ATOM 1268 O O . ASP A 1 171 ? -15.195 -0.009 11.472 1.00 92.38 171 ASP A O 1
ATOM 1272 N N . SER A 1 172 ? -14.520 -1.007 9.584 1.00 92.00 172 SER A N 1
ATOM 1273 C CA . SER A 1 172 ? -14.332 -2.314 10.214 1.00 92.00 172 SER A CA 1
ATOM 1274 C C . SER A 1 172 ? -13.201 -2.309 11.241 1.00 92.00 172 SER A C 1
ATOM 1276 O O . SER A 1 172 ? -13.324 -2.958 12.279 1.00 92.00 172 SER A O 1
ATOM 1278 N N . ALA A 1 173 ? -12.095 -1.609 10.978 1.00 92.75 173 ALA A N 1
ATOM 1279 C CA . ALA A 1 173 ? -11.020 -1.456 11.953 1.00 92.75 173 ALA A CA 1
ATOM 1280 C C . ALA A 1 173 ? -11.499 -0.670 13.188 1.00 92.75 173 ALA A C 1
ATOM 1282 O O . ALA A 1 173 ? -11.244 -1.083 14.321 1.00 92.75 173 ALA A O 1
ATOM 1283 N N . ALA A 1 174 ? -12.264 0.406 12.979 1.00 92.69 174 ALA A N 1
ATOM 1284 C CA . ALA A 1 174 ? -12.870 1.190 14.053 1.00 92.69 174 ALA A CA 1
ATOM 1285 C C . ALA A 1 174 ? -13.862 0.365 14.890 1.00 92.69 174 ALA A C 1
ATOM 1287 O O . ALA A 1 174 ? -13.833 0.423 16.119 1.00 92.69 174 ALA A O 1
ATOM 1288 N N . ALA A 1 175 ? -14.676 -0.480 14.250 1.00 90.81 175 ALA A N 1
ATOM 1289 C CA . ALA A 1 175 ? -15.580 -1.406 14.935 1.00 90.81 175 ALA A CA 1
ATOM 1290 C C . ALA A 1 175 ? -14.842 -2.437 15.813 1.00 90.81 175 ALA A C 1
ATOM 1292 O O . ALA A 1 175 ? -15.412 -2.953 16.773 1.00 90.81 175 ALA A O 1
ATOM 1293 N N . GLN A 1 176 ? -13.567 -2.713 15.521 1.00 92.12 176 GLN A N 1
ATOM 1294 C CA . GLN A 1 176 ? -12.684 -3.569 16.324 1.00 92.12 176 GLN A CA 1
ATOM 1295 C C . GLN A 1 176 ? -11.914 -2.789 17.409 1.00 92.12 176 GLN A C 1
ATOM 1297 O O . GLN A 1 176 ? -11.032 -3.345 18.060 1.00 92.12 176 GLN A O 1
ATOM 1302 N N . GLY A 1 177 ? -12.235 -1.507 17.615 1.00 94.00 177 GLY A N 1
ATOM 1303 C CA . GLY A 1 177 ? -11.593 -0.642 18.606 1.00 94.00 177 GLY A CA 1
ATOM 1304 C C . GLY A 1 177 ? -10.259 -0.047 18.155 1.00 94.00 177 GLY A C 1
ATOM 1305 O O . GLY A 1 177 ? -9.535 0.515 18.978 1.00 94.00 177 GLY A O 1
ATOM 1306 N N . ALA A 1 178 ? -9.908 -0.167 16.872 1.00 94.56 178 ALA A N 1
ATOM 1307 C CA . ALA A 1 178 ? -8.740 0.506 16.330 1.00 94.56 178 ALA A CA 1
ATOM 1308 C C . ALA A 1 178 ? -9.035 1.989 16.060 1.00 94.56 178 ALA A C 1
ATOM 1310 O O . ALA A 1 178 ? -10.171 2.390 15.829 1.00 94.56 178 ALA A O 1
ATOM 1311 N N . ASP A 1 179 ? -7.989 2.808 16.075 1.00 93.06 179 ASP A N 1
ATOM 1312 C CA . ASP A 1 179 ? -8.097 4.237 15.798 1.00 93.06 179 ASP A CA 1
ATOM 1313 C C . ASP A 1 179 ? -8.026 4.488 14.278 1.00 93.06 179 ASP A C 1
ATOM 1315 O O . ASP A 1 179 ? -6.958 4.277 13.690 1.00 93.06 179 ASP A O 1
ATOM 1319 N N . PRO A 1 180 ? -9.119 4.931 13.624 1.00 87.62 180 PRO A N 1
ATOM 1320 C CA . PRO A 1 180 ? -9.134 5.161 12.181 1.00 87.62 180 PRO A CA 1
ATOM 1321 C C . PRO A 1 180 ? -8.208 6.310 11.754 1.00 87.62 180 PRO A C 1
ATOM 1323 O O . PRO A 1 180 ? -7.776 6.347 10.601 1.00 87.62 180 PRO A O 1
ATOM 1326 N N . GLU A 1 181 ? -7.838 7.228 12.658 1.00 90.88 181 GLU A N 1
ATOM 1327 C CA . GLU A 1 181 ? -6.926 8.332 12.335 1.00 90.88 181 GLU A CA 1
ATOM 1328 C C . GLU A 1 181 ? -5.496 7.859 12.063 1.00 90.88 181 GLU A C 1
ATOM 1330 O O . GLU A 1 181 ? -4.736 8.541 11.367 1.00 90.88 181 GLU A O 1
ATOM 1335 N N . LYS A 1 182 ? -5.140 6.674 12.572 1.00 94.81 182 LYS A N 1
ATOM 1336 C CA . LYS A 1 182 ? -3.845 6.029 12.332 1.00 94.81 182 LYS A CA 1
ATOM 1337 C C . LYS A 1 182 ? -3.729 5.428 10.931 1.00 94.81 182 LYS A C 1
ATOM 1339 O O . LYS A 1 182 ? -2.635 5.012 10.565 1.00 94.81 182 LYS A O 1
ATOM 1344 N N . GLY A 1 183 ? -4.816 5.400 10.160 1.00 96.19 183 GLY A N 1
ATOM 1345 C CA . GLY A 1 183 ? -4.854 4.829 8.819 1.00 96.19 183 GLY A CA 1
ATOM 1346 C C . GLY A 1 183 ? -4.840 3.301 8.805 1.00 96.19 183 GLY A C 1
ATOM 1347 O O . GLY A 1 183 ? -4.496 2.640 9.785 1.00 96.19 183 GLY A O 1
ATOM 1348 N N . VAL A 1 184 ? -5.226 2.738 7.667 1.00 96.75 184 VAL A N 1
ATOM 1349 C CA . VAL A 1 184 ? -5.308 1.303 7.400 1.00 96.75 184 VAL A CA 1
ATOM 1350 C C . VAL A 1 184 ? -4.317 0.933 6.305 1.00 96.75 184 VAL A C 1
ATOM 1352 O O . VAL A 1 184 ? -4.170 1.634 5.303 1.00 96.75 184 VAL A O 1
ATOM 1355 N N . VAL A 1 185 ? -3.654 -0.201 6.494 1.00 97.75 185 VAL A N 1
ATOM 1356 C CA . VAL A 1 185 ? -2.740 -0.813 5.534 1.00 97.75 185 VAL A CA 1
ATOM 1357 C C . VAL A 1 185 ? -3.302 -2.168 5.131 1.00 97.75 185 VAL A C 1
ATOM 1359 O O . VAL A 1 185 ? -3.532 -3.026 5.987 1.00 97.75 185 VAL A O 1
ATOM 1362 N N . ILE A 1 186 ? -3.493 -2.379 3.832 1.00 97.25 186 ILE A N 1
ATOM 1363 C CA . ILE A 1 186 ? -3.993 -3.640 3.273 1.00 97.25 186 ILE A CA 1
ATOM 1364 C C . ILE A 1 186 ? -2.959 -4.184 2.302 1.00 97.25 186 ILE A C 1
ATOM 1366 O O . ILE A 1 186 ? -2.439 -3.448 1.468 1.00 97.25 186 ILE A O 1
ATOM 1370 N N . VAL A 1 187 ? -2.666 -5.477 2.399 1.00 97.44 187 VAL A N 1
ATOM 1371 C CA . VAL A 1 187 ? -1.690 -6.135 1.528 1.00 97.44 187 VAL A CA 1
ATOM 1372 C C . VAL A 1 187 ? -2.382 -7.129 0.622 1.00 97.44 187 VAL A C 1
ATOM 1374 O O . VAL A 1 187 ? -2.864 -8.163 1.085 1.00 97.44 187 VAL A O 1
ATOM 1377 N N . LEU A 1 188 ? -2.356 -6.848 -0.674 1.00 96.94 188 LEU A N 1
ATOM 1378 C CA . LEU A 1 188 ? -2.811 -7.751 -1.719 1.00 96.94 188 LEU A CA 1
ATOM 1379 C C . LEU A 1 188 ? -1.637 -8.605 -2.190 1.00 96.94 188 LEU A C 1
ATOM 1381 O O . LEU A 1 188 ? -0.629 -8.092 -2.686 1.00 96.94 188 LEU A O 1
ATOM 1385 N N . GLY A 1 189 ? -1.765 -9.916 -1.996 1.00 95.75 189 GLY A N 1
ATOM 1386 C CA . GLY A 1 189 ? -0.814 -10.900 -2.488 1.00 95.75 189 GLY A CA 1
ATOM 1387 C C . GLY A 1 189 ? -0.781 -10.956 -4.016 1.00 95.75 189 GLY A C 1
ATOM 1388 O O . GLY A 1 189 ? -1.586 -10.344 -4.713 1.00 95.75 189 GLY A O 1
ATOM 1389 N N . ARG A 1 190 ? 0.157 -11.741 -4.554 1.00 95.31 190 ARG A N 1
ATOM 1390 C CA . ARG A 1 190 ? 0.307 -11.961 -6.010 1.00 95.31 190 ARG A CA 1
ATOM 1391 C C . ARG A 1 190 ? -0.822 -12.799 -6.621 1.00 95.31 190 ARG A C 1
ATOM 1393 O O . ARG A 1 190 ? -0.878 -12.976 -7.832 1.00 95.31 190 ARG A O 1
ATOM 1400 N N . ASP A 1 191 ? -1.659 -13.364 -5.767 1.00 93.31 191 ASP A N 1
ATOM 1401 C CA . ASP A 1 191 ? -2.880 -14.102 -6.066 1.00 93.31 191 ASP A CA 1
ATOM 1402 C C . ASP A 1 191 ? -4.129 -13.205 -6.055 1.00 93.31 191 ASP A C 1
ATOM 1404 O O . ASP A 1 191 ? -5.208 -13.671 -6.403 1.00 93.31 191 ASP A O 1
ATOM 1408 N N . GLY A 1 192 ? -3.994 -11.927 -5.682 1.00 91.69 192 GLY A N 1
ATOM 1409 C CA . GLY A 1 192 ? -5.115 -10.995 -5.547 1.00 91.69 192 GLY A CA 1
ATOM 1410 C C . GLY A 1 192 ? -5.864 -11.112 -4.223 1.00 91.69 192 GLY A C 1
ATOM 1411 O O . GLY A 1 192 ? -6.829 -10.382 -4.017 1.00 91.69 192 GLY A O 1
ATOM 1412 N N . ILE A 1 193 ? -5.412 -11.983 -3.317 1.00 93.75 193 ILE A N 1
ATOM 1413 C CA . ILE A 1 193 ? -6.044 -12.204 -2.017 1.00 93.75 193 ILE A CA 1
ATOM 1414 C C . ILE A 1 193 ? -5.427 -11.258 -0.985 1.00 93.75 193 ILE A C 1
ATOM 1416 O O . ILE A 1 193 ? -4.219 -10.990 -0.986 1.00 93.75 193 ILE A O 1
ATOM 1420 N N . VAL A 1 194 ? -6.248 -10.756 -0.061 1.00 95.75 194 VAL A N 1
ATOM 1421 C CA . VAL A 1 194 ? -5.751 -9.968 1.070 1.00 95.75 194 VAL A CA 1
ATOM 1422 C C . VAL A 1 194 ? -4.952 -10.863 2.019 1.00 95.75 194 VAL A C 1
ATOM 1424 O O . VAL A 1 194 ? -5.510 -11.685 2.742 1.00 95.75 194 VAL A O 1
ATOM 1427 N N . SER A 1 195 ? -3.637 -10.664 2.059 1.00 94.81 195 SER A N 1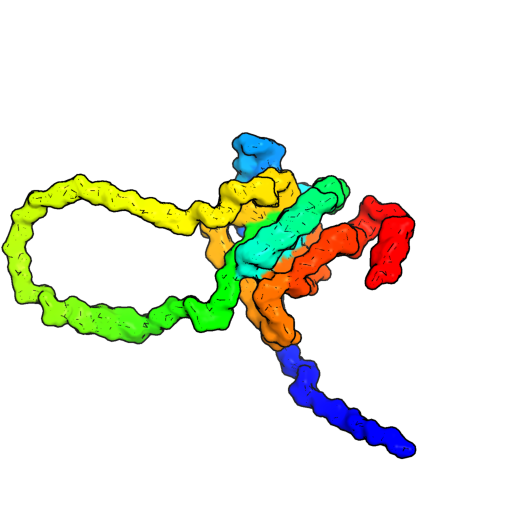
ATOM 1428 C CA . SER A 1 195 ? -2.721 -11.426 2.914 1.00 94.81 195 SER A CA 1
ATOM 1429 C C . SER A 1 195 ? -2.576 -10.832 4.315 1.00 94.81 195 SER A C 1
ATOM 1431 O O . SER A 1 195 ? -2.372 -11.574 5.274 1.00 94.81 195 SER A O 1
ATOM 1433 N N . GLN A 1 196 ? -2.681 -9.505 4.456 1.00 95.75 196 GLN A N 1
ATOM 1434 C CA . GLN A 1 196 ? -2.563 -8.813 5.743 1.00 95.75 196 GLN A CA 1
ATOM 1435 C C . GLN A 1 196 ? -3.433 -7.551 5.793 1.00 95.75 196 GLN A C 1
ATOM 1437 O O . GLN A 1 196 ? -3.597 -6.858 4.788 1.00 95.75 196 GLN A O 1
ATOM 1442 N N . ARG A 1 197 ? -3.935 -7.236 6.991 1.00 95.75 197 ARG A N 1
ATOM 1443 C CA . ARG A 1 197 ? -4.595 -5.971 7.346 1.00 95.75 197 ARG A CA 1
ATOM 1444 C C . ARG A 1 197 ? -3.943 -5.422 8.610 1.00 95.75 197 ARG A C 1
ATOM 1446 O O . ARG A 1 197 ? -3.743 -6.180 9.559 1.00 95.75 197 ARG A O 1
ATOM 1453 N N . ARG A 1 198 ? -3.585 -4.140 8.625 1.00 96.38 198 ARG A N 1
ATOM 1454 C CA . ARG A 1 198 ? -2.978 -3.463 9.782 1.00 96.38 198 ARG A CA 1
ATOM 1455 C C . ARG A 1 198 ? -3.530 -2.051 9.929 1.00 96.38 198 ARG A C 1
ATOM 1457 O O . ARG A 1 198 ? -4.034 -1.479 8.970 1.00 96.38 198 ARG A O 1
ATOM 1464 N N . VAL A 1 199 ? -3.387 -1.496 11.126 1.00 96.56 199 VAL A N 1
ATOM 1465 C CA . VAL A 1 199 ? -3.698 -0.097 11.434 1.00 96.56 199 VAL A CA 1
ATOM 1466 C C . VAL A 1 199 ? -2.415 0.593 11.879 1.00 96.56 199 VAL A C 1
ATOM 1468 O O . VAL A 1 199 ? -1.634 0.002 12.627 1.00 96.56 199 VAL A O 1
ATOM 1471 N N . GLY A 1 200 ? -2.201 1.832 11.442 1.00 96.25 200 GLY A N 1
ATOM 1472 C CA . GLY A 1 200 ? -1.003 2.600 11.771 1.00 96.25 200 GLY A CA 1
ATOM 1473 C C . GLY A 1 200 ? 0.085 2.581 10.707 1.00 96.25 200 GLY A C 1
ATOM 1474 O O . GLY A 1 200 ? 0.032 1.855 9.714 1.00 96.25 200 GLY A O 1
ATOM 1475 N N . THR A 1 201 ? 1.095 3.418 10.941 1.00 96.31 201 THR A N 1
ATOM 1476 C CA . THR A 1 201 ? 2.261 3.564 10.067 1.00 96.31 201 THR A CA 1
ATOM 1477 C C . THR A 1 201 ? 3.127 2.303 10.129 1.00 96.31 201 THR A C 1
ATOM 1479 O O . THR A 1 201 ? 3.596 1.942 11.211 1.00 96.31 201 THR A O 1
ATOM 1482 N N . PRO A 1 202 ? 3.365 1.621 8.999 1.00 96.38 202 PRO A N 1
ATOM 1483 C CA . PRO A 1 202 ? 4.160 0.403 8.984 1.00 96.38 202 PRO A CA 1
ATOM 1484 C C . PRO A 1 202 ? 5.657 0.704 9.136 1.00 96.38 202 PRO A C 1
ATOM 1486 O O . PRO A 1 202 ? 6.205 1.609 8.505 1.00 96.38 202 PRO A O 1
ATOM 1489 N N . THR A 1 203 ? 6.350 -0.124 9.919 1.00 96.44 203 THR A N 1
ATOM 1490 C CA . THR A 1 203 ? 7.818 -0.168 9.946 1.00 96.44 203 THR A CA 1
ATOM 1491 C C . THR A 1 203 ? 8.310 -0.901 8.699 1.00 96.44 203 THR A C 1
ATOM 1493 O O . THR A 1 203 ? 8.421 -2.128 8.701 1.00 96.44 203 THR A O 1
ATOM 1496 N N . TRP A 1 204 ? 8.565 -0.167 7.613 1.00 96.62 204 TRP A N 1
ATOM 1497 C CA . TRP A 1 204 ? 8.720 -0.738 6.269 1.00 96.62 204 TRP A CA 1
ATOM 1498 C C . TRP A 1 204 ? 9.731 -1.868 6.150 1.00 96.62 204 TRP A C 1
ATOM 1500 O O . TRP A 1 204 ? 9.402 -2.904 5.579 1.00 96.62 204 TRP A O 1
ATOM 1510 N N . ARG A 1 205 ? 10.923 -1.733 6.735 1.00 95.31 205 ARG A N 1
ATOM 1511 C CA . ARG A 1 205 ? 11.916 -2.812 6.698 1.00 95.31 205 ARG A CA 1
ATOM 1512 C C . ARG A 1 205 ? 11.391 -4.120 7.300 1.00 95.31 205 ARG A C 1
ATOM 1514 O O . ARG A 1 205 ? 11.463 -5.160 6.652 1.00 95.31 205 ARG A O 1
ATOM 1521 N N . GLN A 1 206 ? 10.837 -4.071 8.512 1.00 95.38 206 GLN A N 1
ATOM 1522 C CA . GLN A 1 206 ? 10.252 -5.246 9.169 1.00 95.38 206 GLN A CA 1
ATOM 1523 C C . GLN A 1 206 ? 9.069 -5.794 8.371 1.00 95.38 206 GLN A C 1
ATOM 1525 O O . GLN A 1 206 ? 8.972 -6.995 8.130 1.00 95.38 206 GLN A O 1
ATOM 1530 N N . PHE A 1 207 ? 8.207 -4.896 7.914 1.00 96.38 207 PHE A N 1
ATOM 1531 C CA . PHE A 1 207 ? 7.034 -5.230 7.128 1.00 96.38 207 PHE A CA 1
ATOM 1532 C C . PHE A 1 207 ? 7.394 -5.977 5.831 1.00 96.38 207 PHE A C 1
ATOM 1534 O O . PHE A 1 207 ? 6.795 -7.004 5.518 1.00 96.38 207 PHE A O 1
ATOM 1541 N N . LEU A 1 208 ? 8.412 -5.518 5.096 1.00 96.38 208 LEU A N 1
ATOM 1542 C CA . LEU A 1 208 ? 8.879 -6.165 3.867 1.00 96.38 208 LEU A CA 1
ATOM 1543 C C . LEU A 1 208 ? 9.555 -7.517 4.140 1.00 96.38 208 LEU A C 1
ATOM 1545 O O . LEU A 1 208 ? 9.373 -8.449 3.354 1.00 96.38 208 LEU A O 1
ATOM 1549 N N . ILE A 1 209 ? 10.280 -7.653 5.258 1.00 95.44 209 ILE A N 1
ATOM 1550 C CA . ILE A 1 209 ? 10.859 -8.932 5.699 1.00 95.44 209 ILE A CA 1
ATOM 1551 C C . ILE A 1 209 ? 9.761 -9.966 5.961 1.00 95.44 209 ILE A C 1
ATOM 1553 O O . ILE A 1 209 ? 9.865 -11.101 5.497 1.00 95.44 209 ILE A O 1
ATOM 1557 N N . GLU A 1 210 ? 8.704 -9.576 6.671 1.00 94.38 210 GLU A N 1
ATOM 1558 C CA . GLU A 1 210 ? 7.556 -10.443 6.950 1.00 94.38 210 GLU A CA 1
ATOM 1559 C C . GLU A 1 210 ? 6.822 -10.834 5.661 1.00 94.38 210 GLU A C 1
ATOM 1561 O O . GLU A 1 210 ? 6.393 -11.976 5.506 1.00 94.38 210 GLU A O 1
ATOM 1566 N N . LEU A 1 211 ? 6.723 -9.906 4.707 1.00 94.81 211 LEU A N 1
ATOM 1567 C CA . LEU A 1 211 ? 6.032 -10.124 3.441 1.00 94.81 211 LEU A CA 1
ATOM 1568 C C . LEU A 1 211 ? 6.819 -11.014 2.468 1.00 94.81 211 LEU A C 1
ATOM 1570 O O . LEU A 1 211 ? 6.233 -11.785 1.703 1.00 94.81 211 LEU A O 1
ATOM 1574 N N . ARG A 1 212 ? 8.152 -10.889 2.446 1.00 94.31 212 ARG A N 1
ATOM 1575 C CA . ARG A 1 212 ? 9.034 -11.554 1.470 1.00 94.31 212 ARG A CA 1
ATOM 1576 C C . ARG A 1 212 ? 10.297 -12.106 2.142 1.00 94.31 212 ARG A C 1
ATOM 1578 O O . ARG A 1 212 ? 11.400 -11.774 1.712 1.00 94.31 212 ARG A O 1
ATOM 1585 N N . PRO A 1 213 ? 10.185 -13.029 3.114 1.00 93.38 213 PRO A N 1
ATOM 1586 C CA . PRO A 1 213 ? 11.328 -13.477 3.916 1.00 93.38 213 PRO A CA 1
ATOM 1587 C C . PRO A 1 213 ? 12.435 -14.149 3.095 1.00 93.38 213 PRO A C 1
ATOM 1589 O O . PRO A 1 213 ? 13.579 -14.183 3.529 1.00 93.38 213 PRO A O 1
ATOM 1592 N N . ALA A 1 214 ? 12.119 -14.682 1.912 1.00 93.69 214 ALA A N 1
ATOM 1593 C CA . ALA A 1 214 ? 13.092 -15.284 0.998 1.00 93.69 214 ALA A CA 1
ATOM 1594 C C . ALA A 1 214 ? 13.994 -14.263 0.273 1.00 93.69 214 ALA A C 1
ATOM 1596 O O . ALA A 1 214 ? 14.977 -14.661 -0.344 1.00 93.69 214 ALA A O 1
ATOM 1597 N N . LYS A 1 215 ? 13.655 -12.968 0.308 1.00 92.81 215 LYS A N 1
ATOM 1598 C CA . LYS A 1 215 ? 14.438 -11.885 -0.315 1.00 92.81 215 LYS A CA 1
ATOM 1599 C C . LYS A 1 215 ? 15.477 -11.271 0.626 1.00 92.81 215 LYS A C 1
ATOM 1601 O O . LYS A 1 215 ? 16.278 -10.465 0.169 1.00 92.81 215 LYS A O 1
ATOM 1606 N N . PHE A 1 216 ? 15.461 -11.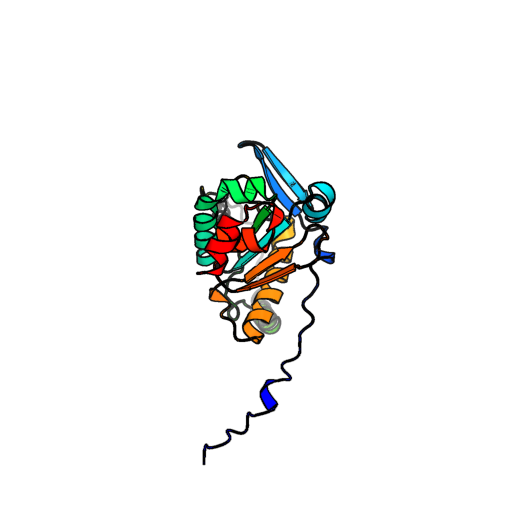656 1.899 1.00 93.56 216 PHE A N 1
ATOM 1607 C CA . PHE A 1 216 ? 16.342 -11.137 2.940 1.00 93.56 216 PHE A CA 1
ATOM 1608 C C . PHE A 1 216 ? 17.219 -12.260 3.479 1.00 93.56 216 PHE A C 1
ATOM 1610 O O . PHE A 1 216 ? 16.815 -13.430 3.509 1.00 93.56 216 PHE A O 1
ATOM 1617 N N . ASP A 1 217 ? 18.425 -11.915 3.914 1.00 93.25 217 ASP A N 1
ATOM 1618 C CA . ASP A 1 217 ? 19.333 -12.901 4.483 1.00 93.25 217 ASP A CA 1
ATOM 1619 C C . ASP A 1 217 ? 18.847 -13.397 5.868 1.00 93.25 217 ASP A C 1
ATOM 1621 O O . ASP A 1 217 ? 17.819 -12.987 6.421 1.00 93.25 217 ASP A O 1
ATOM 1625 N N . ALA A 1 218 ? 19.530 -14.395 6.430 1.00 91.50 218 ALA A N 1
ATOM 1626 C CA . ALA A 1 218 ? 19.165 -14.926 7.743 1.00 91.50 218 ALA A CA 1
ATOM 1627 C C . ALA A 1 218 ? 19.492 -13.960 8.898 1.00 91.50 218 ALA A C 1
ATOM 1629 O O . ALA A 1 218 ? 18.873 -14.061 9.958 1.00 91.50 218 ALA A O 1
ATOM 1630 N N . GLU A 1 219 ? 20.455 -13.058 8.720 1.00 90.38 219 GLU A N 1
ATOM 1631 C CA . GLU A 1 219 ? 20.908 -12.135 9.759 1.00 90.38 219 GLU A CA 1
ATOM 1632 C C . GLU A 1 219 ? 19.917 -10.983 9.937 1.00 90.38 219 GLU A C 1
ATOM 1634 O O . GLU A 1 219 ? 19.477 -10.715 11.057 1.00 90.38 219 GLU A O 1
ATOM 1639 N N . GLU A 1 220 ? 19.475 -10.377 8.839 1.00 86.06 220 GLU A N 1
ATOM 1640 C CA . GLU A 1 220 ? 18.448 -9.342 8.808 1.00 86.06 220 GLU A CA 1
ATOM 1641 C C . GLU A 1 220 ? 17.151 -9.837 9.442 1.00 86.06 220 GLU A C 1
ATOM 1643 O O . GLU A 1 220 ? 16.597 -9.178 10.323 1.00 86.06 220 GLU A O 1
ATOM 1648 N N . ARG A 1 221 ? 16.721 -11.056 9.090 1.00 89.44 221 ARG A N 1
ATOM 1649 C CA . ARG A 1 221 ? 15.542 -11.691 9.697 1.00 89.44 221 ARG A CA 1
ATOM 1650 C C . ARG A 1 221 ? 15.682 -11.863 11.210 1.00 89.44 221 ARG A C 1
ATOM 1652 O O . ARG A 1 221 ? 14.726 -11.630 11.946 1.00 89.44 221 ARG A O 1
ATOM 1659 N N . ARG A 1 222 ? 16.871 -12.239 11.696 1.00 87.38 222 ARG A N 1
ATOM 1660 C CA . ARG A 1 222 ? 17.143 -12.372 13.140 1.00 87.38 222 ARG A CA 1
ATOM 1661 C C . ARG A 1 222 ? 17.177 -11.026 13.851 1.00 87.38 222 ARG A C 1
ATOM 1663 O O . ARG A 1 222 ? 16.734 -10.950 14.993 1.00 87.38 222 ARG A O 1
ATOM 1670 N N . LYS A 1 223 ? 17.710 -9.986 13.208 1.00 88.44 223 LYS A N 1
ATOM 1671 C CA . LYS A 1 223 ? 17.777 -8.637 13.778 1.00 88.44 223 LYS A CA 1
ATOM 1672 C C . LYS A 1 223 ? 16.379 -8.072 14.008 1.00 88.44 223 LYS A C 1
ATOM 1674 O O . LYS A 1 223 ? 16.126 -7.515 15.070 1.00 88.44 223 LYS A O 1
ATOM 1679 N N . THR A 1 224 ? 15.474 -8.278 13.056 1.00 85.12 224 THR A N 1
ATOM 1680 C CA . THR A 1 224 ? 14.081 -7.833 13.163 1.00 85.12 224 THR A CA 1
ATOM 1681 C C . THR A 1 224 ? 13.296 -8.598 14.225 1.00 85.12 224 THR A C 1
ATOM 1683 O O . THR A 1 224 ? 12.523 -7.990 14.947 1.00 85.12 224 THR A O 1
ATOM 1686 N N . ALA A 1 225 ? 13.536 -9.901 14.402 1.00 83.00 225 ALA A N 1
ATOM 1687 C CA . ALA A 1 225 ? 12.844 -10.702 15.420 1.00 83.00 225 ALA A CA 1
ATOM 1688 C C . ALA A 1 225 ? 13.205 -10.349 16.882 1.00 83.00 225 ALA A C 1
ATOM 1690 O O . ALA A 1 225 ? 12.611 -10.901 17.804 1.00 83.00 225 ALA A O 1
ATOM 1691 N N . ARG A 1 226 ? 14.218 -9.500 17.105 1.00 82.19 226 ARG A N 1
ATOM 1692 C CA . ARG A 1 226 ? 14.689 -9.089 18.441 1.00 82.19 226 ARG A CA 1
ATOM 1693 C C . ARG A 1 226 ? 14.203 -7.703 18.872 1.00 82.19 226 ARG A C 1
ATOM 1695 O O . ARG A 1 226 ? 14.489 -7.321 20.004 1.00 82.19 226 ARG A O 1
ATOM 1702 N N . GLN A 1 227 ? 13.582 -6.950 17.967 1.00 74.62 227 GLN A N 1
ATOM 1703 C CA . GLN A 1 227 ? 13.011 -5.630 18.243 1.00 74.62 227 GLN A CA 1
ATOM 1704 C C . GLN A 1 227 ? 11.571 -5.770 18.722 1.00 74.62 227 GLN A C 1
ATOM 1706 O O . GLN A 1 227 ? 11.192 -4.957 19.591 1.00 74.62 227 GLN A O 1
#

Secondary structure (DSSP, 8-state):
--------GGGTT-----PPPSGGGTT-EEEEESSSS-EEEEEHHIIIIIS-PEEEEEEE-HHHHHHHHHHHHHTHHHHHHHTEEEEEEE----TT------HHHHHHHHHHHTTS-------------------TT-SSTT-TTTTSTTB-EEPTTTHHHHHHHHHHHHHHHHHTT--GGG-EEEEE-TTSSEEEEEES---HHHHHHHH-GGGS-HHHHHHHTT-

Sequence (227 aa):
PQPQGTANPAVVAASRAVLPDWVDAGDLRVQVRLSEREVKPVTLKELIMGARQTVVLLGGNQKFLRESLIAARFDGDLFRSTDVLLVPVQCDGSSSKVAGKSTADEAFERMMAAEANVASSAPSKGKTGGEGKKGFGKGIASSTWTAAPYVAEVLSEDASEWVRRMQVEADSAAAQGADPEKGVVIVLGRDGIVSQRRVGTPTWRQFLIELRPAKFDAEERRKTARQ

Foldseek 3Di:
DDDDPDDDPVVVPLPPPPQDWQLVQQQFWWWADPDLPDTDIDGNVCLLQVVVAKEKEWEAAPVLVVVQLVLVVVVLVLCVLLRYAYEYAYAPPPPPDDDPPPVVVVVVVVVVVVPPDDDDDDDDDDDDDDDPDPPPPPDPPPDPSCSRNRYIYGDPVCNVVSNVSQVSLLVVCVSVVHDSNQTKMWIQGSVRGTPDIDGHRDNVQLVSCVVCVVSDDPVSVVVSVVD